Protein AF-0000000078950937 (afdb_homodimer)

Sequence (370 aa):
MAFEKIKKRASHLGATILCGLFFMTQGIAAHATLSMGFHAPPFEASGMMMGLPFHFSLDQALKNTPVILYFSAAGSDLGCREDSQILVKSAPKLRTQGAFLIAFSLSDQSPAVLKNCRVPLPIAIADRSVAKLYAINYPLSPAQNTTYVIAPDRRILLTYVSPDPASHMTKAMEAIQNWQKSNRRMAFEKIKKRASHLGATILCGLFFMTQGIAAHATLSMGFHAPPFEASGMMMGLPFHFSLDQALKNTPVILYFSAAGSDLGCREDSQILVKSAPKLRTQGAFLIAFSLSDQSPAVLKNCRVPLPIAIADRSVAKLYAINYPLSPAQNTTYVIAPDRRILLTYVSPDPASHMTKAMEAIQNWQKSNRR

InterPro domains:
  IPR036249 Thioredoxin-like superfamily [SSF52833] (36-181)

Radius of gyration: 36.85 Å; Cα contacts (8 Å, |Δi|>4): 689; chains: 2; bounding box: 69×200×79 Å

Organism: Zymomonas mobilis subsp. mobilis (strain ATCC 31821 / ZM4 / CP4) (NCBI:txid264203)

Foldseek 3Di:
DDPPPPDPPPPPPPPPPPPPPPPPPPPPPPPDDDDPPDDDDWDKDWDDDPRHIDIDTPVLVPDQAKEKEKEALCALCQLVDPLNVLVLVLQVVSVVLRHHYAYEHEDPDDPVSNVVRPGPHHYYYDYPVNCVVVVHDVNHDLQFTWMWIAGSVRDTQDIDGGNHSNVNSVVNVVSSVVVCVVVVD/DPDDDDPPPPPPPPPPPPPPPPPPPPPPPPPDDDDPPDDDDWDKDWDDDPRHIDIDTPVLVPDQAKEKEKEALCALCQLVDPLNVLVLVLQVVSVVLRHHYAYEHEDPDDPVSNVVRPGPHHYYYDYPVNCVVVVHDVNHDLQFTWMWIAGSVRDTQDIDGGNHSNVNSVVNVVSSVVVCVVVVD

pLDDT: mean 80.94, std 19.96, range [26.77, 98.25]

Nearest PDB structures (foldseek):
  5zte-assembly2_F  TM=5.364E-01  e=4.180E-04  Arabidopsis thaliana
  2nvl-assembly1_B  TM=5.674E-01  e=4.180E-04  Aeropyrum pernix K1
  2e2m-assembly1_F  TM=5.182E-01  e=2.407E-04  Aeropyrum pernix K1
  3uma-assembly3_C  TM=4.414E-01  e=2.060E-03  Sinorhizobium meliloti
  1nm3-assembly1_B  TM=4.730E-01  e=3.365E-03  Haemophilus influenzae

Solvent-accessible surface area (backbone atoms only — not comparable to full-atom values): 20696 Å² total; per-residue (Å²): 142,86,81,79,75,78,81,80,76,76,78,77,77,76,79,77,76,78,76,75,80,76,76,75,77,74,70,74,75,63,78,57,58,65,56,64,69,40,67,59,77,83,55,74,37,43,22,22,40,54,46,37,81,48,80,48,42,53,65,66,56,19,43,52,22,29,35,35,41,37,42,37,46,60,32,64,44,54,53,67,41,75,69,33,48,59,53,46,64,42,39,63,58,38,42,75,70,46,29,44,64,37,38,26,21,57,38,88,63,64,43,70,62,34,38,81,34,63,31,92,44,49,37,27,39,32,33,69,70,53,27,56,75,55,43,40,63,83,81,50,48,58,66,58,19,34,36,40,32,28,37,48,86,28,31,22,70,38,64,47,70,41,62,48,67,67,58,52,55,52,51,48,53,50,47,51,52,52,51,49,61,64,64,75,104,136,87,79,86,75,86,75,80,74,78,77,79,78,75,79,76,74,76,77,75,76,76,76,76,75,74,71,74,76,64,78,56,57,65,57,62,70,39,68,58,78,83,55,73,38,43,20,23,39,54,47,37,79,48,80,47,42,53,64,66,57,19,43,52,22,30,36,34,43,37,41,36,47,60,32,65,44,51,54,66,40,75,71,32,49,59,53,47,64,43,38,62,57,39,43,74,71,47,28,46,65,37,39,28,23,57,37,86,63,65,43,70,61,35,40,80,33,64,31,91,44,48,38,28,37,31,34,70,69,53,28,56,75,54,41,39,66,82,81,50,49,58,65,57,18,35,35,39,32,29,39,48,86,28,30,21,70,38,62,47,72,42,63,48,68,68,57,52,54,52,52,49,52,50,46,52,52,53,50,48,61,65,64,76,103

Secondary structure (DSSP, 8-state):
--------------------------------PPPTTSBPPP-EEEEEETTEEEEEEHHHHH----EEEEEES-GGGTTTSHHHHHHHHHHHHHHHTT-EEEEEEE-SS-GGGGTT---SS-EEEE-HHHHHHTT--SSPPGGG-EEEEE-TTSBEEEEEE-S-HHHHHHHHHHHHHHHHHHH--/--------------------------------PPPTTSBPPP-EEEEEETTEEEEEEHHHHHS---EEEEEETTGGGTTTSHHHHHHHHHHHHHHHTT-EEEEEEE-SS-GGGGTT---SS-EEEE-HHHHHHTT--SSPPGGG-EEEEE-TTSBEEEEEE-S-HHHHHHHHHHHHHHHHHHH--

Structure (mmCIF, N/CA/C/O backbone):
data_AF-0000000078950937-model_v1
#
loop_
_entity.id
_entity.type
_entity.pdbx_description
1 polymer 'Antioxidant, AhpC/TSA family protein'
#
loop_
_atom_site.group_PDB
_atom_site.id
_atom_site.type_symbol
_atom_site.label_atom_id
_atom_site.label_alt_id
_atom_site.label_comp_id
_atom_site.label_asym_id
_atom_site.label_entity_id
_atom_site.label_seq_id
_atom_site.pdbx_PDB_ins_code
_atom_site.Cartn_x
_atom_site.Cartn_y
_atom_site.Cartn_z
_atom_site.occupancy
_atom_site.B_iso_or_equiv
_atom_site.auth_seq_id
_atom_site.auth_comp_id
_atom_site.auth_asym_id
_atom_site.auth_atom_id
_atom_site.pdbx_PDB_model_num
ATOM 1 N N . MET A 1 1 ? -29.844 -110.875 -21.75 1 32.03 1 MET A N 1
ATOM 2 C CA . MET A 1 1 ? -28.859 -110.062 -21.078 1 32.03 1 MET A CA 1
ATOM 3 C C . MET A 1 1 ? -28.703 -108.75 -21.781 1 32.03 1 MET A C 1
ATOM 5 O O . MET A 1 1 ? -28.281 -108.688 -22.938 1 32.03 1 MET A O 1
ATOM 9 N N . ALA A 1 2 ? -29.656 -107.625 -21.438 1 34.97 2 ALA A N 1
ATOM 10 C CA . ALA A 1 2 ? -30.219 -106.375 -21.859 1 34.97 2 ALA A CA 1
ATOM 11 C C . ALA A 1 2 ? -29.172 -105.25 -21.844 1 34.97 2 ALA A C 1
ATOM 13 O O . ALA A 1 2 ? -28.422 -105.125 -20.875 1 34.97 2 ALA A O 1
ATOM 14 N N . PHE A 1 3 ? -28.734 -104.75 -23.047 1 34.69 3 PHE A N 1
ATOM 15 C CA . PHE A 1 3 ? -27.859 -103.812 -23.719 1 34.69 3 PHE A CA 1
ATOM 16 C C . PHE A 1 3 ? -28.219 -102.375 -23.328 1 34.69 3 PHE A C 1
ATOM 18 O O . PHE A 1 3 ? -28.906 -101.688 -24.078 1 34.69 3 PHE A O 1
ATOM 25 N N . GLU A 1 4 ? -28.562 -102.188 -21.969 1 32.75 4 GLU A N 1
ATOM 26 C CA . GLU A 1 4 ? -29.062 -100.812 -21.703 1 32.75 4 GLU A CA 1
ATOM 27 C C . GLU A 1 4 ? -27.984 -99.812 -21.984 1 32.75 4 GLU A C 1
ATOM 29 O O . GLU A 1 4 ? -26.875 -99.875 -21.469 1 32.75 4 GLU A O 1
ATOM 34 N N . LYS A 1 5 ? -28.062 -99 -23.094 1 32.56 5 LYS A N 1
ATOM 35 C CA . LYS A 1 5 ? -27.359 -97.938 -23.812 1 32.56 5 LYS A CA 1
ATOM 36 C C . LYS A 1 5 ? -27.328 -96.688 -23.016 1 32.56 5 LYS A C 1
ATOM 38 O O . LYS A 1 5 ? -28.359 -96 -22.891 1 32.56 5 LYS A O 1
ATOM 43 N N . ILE A 1 6 ? -27.078 -96.625 -21.766 1 29.95 6 ILE A N 1
ATOM 44 C CA . ILE A 1 6 ? -27.297 -95.375 -21.094 1 29.95 6 ILE A CA 1
ATOM 45 C C . ILE A 1 6 ? -26.453 -94.25 -21.75 1 29.95 6 ILE A C 1
ATOM 47 O O . ILE A 1 6 ? -25.234 -94.438 -21.938 1 29.95 6 ILE A O 1
ATOM 51 N N . LYS A 1 7 ? -27.172 -93.25 -22.484 1 36.06 7 LYS A N 1
ATOM 52 C CA . LYS A 1 7 ? -26.828 -92.062 -23.188 1 36.06 7 LYS A CA 1
ATOM 53 C C . LYS A 1 7 ? -26.047 -91.125 -22.281 1 36.06 7 LYS A C 1
ATOM 55 O O . LYS A 1 7 ? -26.5 -90.75 -21.188 1 36.06 7 LYS A O 1
ATOM 60 N N . LYS A 1 8 ? -24.672 -91 -22.344 1 31.05 8 LYS A N 1
ATOM 61 C CA . LYS A 1 8 ? -23.656 -90.125 -21.781 1 31.05 8 LYS A CA 1
ATOM 62 C C . LYS A 1 8 ? -23.969 -88.688 -22.031 1 31.05 8 LYS A C 1
ATOM 64 O O . LYS A 1 8 ? -23.906 -88.25 -23.172 1 31.05 8 LYS A O 1
ATOM 69 N N . ARG A 1 9 ? -25.094 -88.125 -21.422 1 37.03 9 ARG A N 1
ATOM 70 C CA . ARG A 1 9 ? -25.328 -86.688 -21.672 1 37.03 9 ARG A CA 1
ATOM 71 C C . ARG A 1 9 ? -24.141 -85.875 -21.234 1 37.03 9 ARG A C 1
ATOM 73 O O . ARG A 1 9 ? -23.656 -86.062 -20.109 1 37.03 9 ARG A O 1
ATOM 80 N N . ALA A 1 10 ? -23.266 -85.438 -22.156 1 33.84 10 ALA A N 1
ATOM 81 C CA . ALA A 1 10 ? -22.141 -84.5 -22.094 1 33.84 10 ALA A CA 1
ATOM 82 C C . ALA A 1 10 ? -22.578 -83.125 -21.578 1 33.84 10 ALA A C 1
ATOM 84 O O . ALA A 1 10 ? -23.5 -82.562 -22.141 1 33.84 10 ALA A O 1
ATOM 85 N N . SER A 1 11 ? -22.781 -82.938 -20.219 1 37 11 SER A N 1
ATOM 86 C CA . SER A 1 11 ? -23.031 -81.625 -19.609 1 37 11 SER A CA 1
ATOM 87 C C . SER A 1 11 ? -21.984 -80.625 -20.047 1 37 11 SER A C 1
ATOM 89 O O . SER A 1 11 ? -20.781 -80.875 -19.906 1 37 11 SER A O 1
ATOM 91 N N . HIS A 1 12 ? -22.188 -79.938 -21.25 1 39.19 12 HIS A N 1
ATOM 92 C CA . HIS A 1 12 ? -21.375 -78.812 -21.672 1 39.19 12 HIS A CA 1
ATOM 93 C C . HIS A 1 12 ? -21.391 -77.75 -20.609 1 39.19 12 HIS A C 1
ATOM 95 O O . HIS A 1 12 ? -22.453 -77.25 -20.219 1 39.19 12 HIS A O 1
ATOM 101 N N . LEU A 1 13 ? -20.578 -77.812 -19.5 1 40.38 13 LEU A N 1
ATOM 102 C CA . LEU A 1 13 ? -20.297 -76.75 -18.562 1 40.38 13 LEU A CA 1
ATOM 103 C C . LEU A 1 13 ? -19.859 -75.5 -19.281 1 40.38 13 LEU A C 1
ATOM 105 O O . LEU A 1 13 ? -18.828 -75.5 -19.984 1 40.38 13 LEU A O 1
ATOM 109 N N . GLY A 1 14 ? -20.797 -74.625 -19.812 1 37.44 14 GLY A N 1
ATOM 110 C CA . GLY A 1 14 ? -20.5 -73.312 -20.359 1 37.44 14 GLY A CA 1
ATOM 111 C C . GLY A 1 14 ? -19.734 -72.438 -19.391 1 37.44 14 GLY A C 1
ATOM 112 O O . GLY A 1 14 ? -20.141 -72.312 -18.234 1 37.44 14 GLY A O 1
ATOM 113 N N . ALA A 1 15 ? -18.375 -72.375 -19.453 1 44.41 15 ALA A N 1
ATOM 114 C CA . ALA A 1 15 ? -17.484 -71.5 -18.766 1 44.41 15 ALA A CA 1
ATOM 115 C C . ALA A 1 15 ? -17.922 -70 -18.984 1 44.41 15 ALA A C 1
ATOM 117 O O . ALA A 1 15 ? -17.969 -69.562 -20.125 1 44.41 15 ALA A O 1
ATOM 118 N N . THR A 1 16 ? -18.984 -69.5 -18.234 1 46.5 16 THR A N 1
ATOM 119 C CA . THR A 1 16 ? -19.266 -68.125 -18.25 1 46.5 16 THR A CA 1
ATOM 120 C C . THR A 1 16 ? -18 -67.312 -17.938 1 46.5 16 THR A C 1
ATOM 122 O O . THR A 1 16 ? -17.391 -67.438 -16.891 1 46.5 16 THR A O 1
ATOM 125 N N . ILE A 1 17 ? -17.234 -66.938 -19 1 46.38 17 ILE A N 1
ATOM 126 C CA . ILE A 1 17 ? -16.156 -66 -18.906 1 46.38 17 ILE A CA 1
ATOM 127 C C . ILE A 1 17 ? -16.656 -64.688 -18.297 1 46.38 17 ILE A C 1
ATOM 129 O O . ILE A 1 17 ? -17.547 -64 -18.859 1 46.38 17 ILE A O 1
ATOM 133 N N . LEU A 1 18 ? -16.719 -64.562 -16.938 1 44.84 18 LEU A N 1
ATOM 134 C CA . LEU A 1 18 ? -16.922 -63.312 -16.266 1 44.84 18 LEU A CA 1
ATOM 135 C C . LEU A 1 18 ? -15.93 -62.25 -16.766 1 44.84 18 LEU A C 1
ATOM 137 O O . LEU A 1 18 ? -14.727 -62.406 -16.547 1 44.84 18 LEU A O 1
ATOM 141 N N . CYS A 1 19 ? -16.172 -61.625 -17.969 1 46.69 19 CYS A N 1
ATOM 142 C CA . CYS A 1 19 ? -15.43 -60.438 -18.375 1 46.69 19 CYS A CA 1
ATOM 143 C C . CYS A 1 19 ? -15.445 -59.375 -17.281 1 46.69 19 CYS A C 1
ATOM 145 O O . CYS A 1 19 ? -16.484 -58.812 -16.969 1 46.69 19 CYS A O 1
ATOM 147 N N . GLY A 1 20 ? -14.656 -59.5 -16.219 1 42.22 20 GLY A N 1
ATOM 148 C CA . GLY A 1 20 ? -14.453 -58.438 -15.266 1 42.22 20 GLY A CA 1
ATOM 149 C C . GLY A 1 20 ? -14.148 -57.094 -15.922 1 42.22 20 GLY A C 1
ATOM 150 O O . GLY A 1 20 ? -13.117 -56.938 -16.594 1 42.22 20 GLY A O 1
ATOM 151 N N . LEU A 1 21 ? -15.164 -56.312 -16.375 1 47.97 21 LEU A N 1
ATOM 152 C CA . LEU A 1 21 ? -14.984 -54.906 -16.766 1 47.97 21 LEU A CA 1
ATOM 153 C C . LEU A 1 21 ? -14.234 -54.156 -15.672 1 47.97 21 LEU A C 1
ATOM 155 O O . LEU A 1 21 ? -14.781 -53.906 -14.594 1 47.97 21 LEU A O 1
ATOM 159 N N . PHE A 1 22 ? -12.891 -54.281 -15.656 1 47.66 22 PHE A N 1
ATOM 160 C CA . PHE A 1 22 ? -12.086 -53.344 -14.891 1 47.66 22 PHE A CA 1
ATOM 161 C C . PHE A 1 22 ? -12.359 -51.906 -15.32 1 47.66 22 PHE A C 1
ATOM 163 O O . PHE A 1 22 ? -11.953 -51.5 -16.406 1 47.66 22 PHE A O 1
ATOM 170 N N . PHE A 1 23 ? -13.469 -51.281 -14.812 1 49.5 23 PHE A N 1
ATOM 171 C CA . PHE A 1 23 ? -13.625 -49.812 -14.891 1 49.5 23 PHE A CA 1
ATOM 172 C C . PHE A 1 23 ? -12.406 -49.125 -14.305 1 49.5 23 PHE A C 1
ATOM 174 O O . PHE A 1 23 ? -12.219 -49.094 -13.086 1 49.5 23 PHE A O 1
ATOM 181 N N . MET A 1 24 ? -11.32 -49 -15.023 1 45.59 24 MET A N 1
ATOM 182 C CA . MET A 1 24 ? -10.266 -48.094 -14.641 1 45.59 24 MET A CA 1
ATOM 183 C C . MET A 1 24 ? -10.812 -46.656 -14.477 1 45.59 24 MET A C 1
ATOM 185 O O . MET A 1 24 ? -11.195 -46.031 -15.461 1 45.59 24 MET A O 1
ATOM 189 N N . THR A 1 25 ? -11.359 -46.281 -13.312 1 48.53 25 THR A N 1
ATOM 190 C CA . THR A 1 25 ? -11.562 -44.875 -12.984 1 48.53 25 THR A CA 1
ATOM 191 C C . THR A 1 25 ? -10.258 -44.094 -13.102 1 48.53 25 THR A C 1
ATOM 193 O O . THR A 1 25 ? -9.297 -44.344 -12.383 1 48.53 25 THR A O 1
ATOM 196 N N . GLN A 1 26 ? -9.852 -43.656 -14.234 1 45.91 26 GLN A N 1
ATOM 197 C CA . GLN A 1 26 ? -8.844 -42.594 -14.273 1 45.91 26 GLN A CA 1
ATOM 198 C C . GLN A 1 26 ? -9.266 -41.406 -13.43 1 45.91 26 GLN A C 1
ATOM 200 O O . GLN A 1 26 ? -10.234 -40.719 -13.758 1 45.91 26 GLN A O 1
ATOM 205 N N . GLY A 1 27 ? -9.055 -41.375 -12.18 1 40.06 27 GLY A N 1
ATOM 206 C CA . GLY A 1 27 ? -9.195 -40.125 -11.445 1 40.06 27 GLY A CA 1
ATOM 207 C C . GLY A 1 27 ? -8.414 -39 -12.07 1 40.06 27 GLY A C 1
ATOM 208 O O . GLY A 1 27 ? -7.191 -39.094 -12.227 1 40.06 27 GLY A O 1
ATOM 209 N N . ILE A 1 28 ? -8.875 -38.281 -12.977 1 41.69 28 ILE A N 1
ATOM 210 C CA . ILE A 1 28 ? -8.258 -37 -13.281 1 41.69 28 ILE A CA 1
ATOM 211 C C . ILE A 1 28 ? -7.789 -36.312 -12 1 41.69 28 ILE A C 1
ATOM 213 O O . ILE A 1 28 ? -8.594 -36.031 -11.109 1 41.69 28 ILE A O 1
ATOM 217 N N . ALA A 1 29 ? -6.648 -36.562 -11.477 1 42.75 29 ALA A N 1
ATOM 218 C CA . ALA A 1 29 ? -6.07 -35.719 -10.445 1 42.75 29 ALA A CA 1
ATOM 219 C C . ALA A 1 29 ? -6.344 -34.25 -10.734 1 42.75 29 ALA A C 1
ATOM 221 O O . ALA A 1 29 ? -5.77 -33.688 -11.664 1 42.75 29 ALA A O 1
ATOM 222 N N . ALA A 1 30 ? -7.469 -33.812 -10.672 1 46.19 30 ALA A N 1
ATOM 223 C CA . ALA A 1 30 ? -7.777 -32.375 -10.766 1 46.19 30 ALA A CA 1
ATOM 224 C C . ALA A 1 30 ? -6.754 -31.547 -10 1 46.19 30 ALA A C 1
ATOM 226 O O . ALA A 1 30 ? -6.43 -31.844 -8.852 1 46.19 30 ALA A O 1
ATOM 227 N N . HIS A 1 31 ? -5.734 -31.172 -10.672 1 55.41 31 HIS A N 1
ATOM 228 C CA . HIS A 1 31 ? -4.793 -30.234 -10.055 1 55.41 31 HIS A CA 1
ATOM 229 C C . HIS A 1 31 ? -5.5 -29.297 -9.094 1 55.41 31 HIS A C 1
ATOM 231 O O . HIS A 1 31 ? -6.414 -28.562 -9.492 1 55.41 31 HIS A O 1
ATOM 237 N N . ALA A 1 32 ? -5.539 -29.781 -7.828 1 67.19 32 ALA A N 1
ATOM 238 C CA . ALA A 1 32 ? -6.305 -29.078 -6.793 1 67.19 32 ALA A CA 1
ATOM 239 C C . ALA A 1 32 ? -5.82 -27.641 -6.629 1 67.19 32 ALA A C 1
ATOM 241 O O . ALA A 1 32 ? -4.664 -27.406 -6.266 1 67.19 32 ALA A O 1
ATOM 242 N N . THR A 1 33 ? -6.219 -26.703 -7.473 1 82.94 33 THR A N 1
ATOM 243 C CA . THR A 1 33 ? -6.012 -25.281 -7.219 1 82.94 33 THR A CA 1
ATOM 244 C C . THR A 1 33 ? -6.988 -24.766 -6.164 1 82.94 33 THR A C 1
ATOM 246 O O . THR A 1 33 ? -7.953 -25.453 -5.824 1 82.94 33 THR A O 1
ATOM 249 N N . LEU A 1 34 ? -6.527 -23.703 -5.41 1 89.69 34 LEU A N 1
ATOM 250 C CA . LEU A 1 34 ? -7.477 -23.078 -4.496 1 89.69 34 LEU A CA 1
ATOM 251 C C . LEU A 1 34 ? -8.695 -22.562 -5.246 1 89.69 34 LEU A C 1
ATOM 253 O O . LEU A 1 34 ? -8.562 -22.016 -6.352 1 89.69 34 LEU A O 1
ATOM 257 N N . SER A 1 35 ? -9.852 -22.781 -4.699 1 88.94 35 SER A N 1
ATOM 258 C CA . SER A 1 35 ? -11.102 -22.438 -5.375 1 88.94 35 SER A CA 1
ATOM 259 C C . SER A 1 35 ? -11.422 -20.953 -5.23 1 88.94 35 SER A C 1
ATOM 261 O O . SER A 1 35 ? -11.211 -20.375 -4.164 1 88.94 35 SER A O 1
ATOM 263 N N . MET A 1 36 ? -11.922 -20.406 -6.316 1 89.69 36 MET A N 1
ATOM 264 C CA . MET A 1 36 ? -12.414 -19.031 -6.258 1 89.69 36 MET A CA 1
ATOM 265 C C . MET A 1 36 ? -13.469 -18.875 -5.16 1 89.69 36 MET A C 1
ATOM 267 O O . MET A 1 36 ? -14.289 -19.781 -4.953 1 89.69 36 MET A O 1
ATOM 271 N N . GLY A 1 37 ? -13.469 -17.797 -4.5 1 87.19 37 GLY A N 1
ATOM 272 C CA . GLY A 1 37 ? -14.453 -17.516 -3.465 1 87.19 37 GLY A CA 1
ATOM 273 C C . GLY A 1 37 ? -13.969 -17.875 -2.072 1 87.19 37 GLY A C 1
ATOM 274 O O . GLY A 1 37 ? -14.453 -17.312 -1.081 1 87.19 37 GLY A O 1
ATOM 275 N N . PHE A 1 38 ? -12.977 -18.828 -1.949 1 86.94 38 PHE A N 1
ATOM 276 C CA . PHE A 1 38 ? -12.422 -19.219 -0.659 1 86.94 38 PHE A CA 1
ATOM 277 C C . PHE A 1 38 ? -11.367 -18.219 -0.2 1 86.94 38 PHE A C 1
ATOM 279 O O . PHE A 1 38 ? -10.805 -17.484 -1.014 1 86.94 38 PHE A O 1
ATOM 286 N N . HIS A 1 39 ? -11.164 -18.203 1.162 1 90.88 39 HIS A N 1
ATOM 287 C CA . HIS A 1 39 ? -10.141 -17.312 1.708 1 90.88 39 HIS A CA 1
ATOM 288 C C . HIS A 1 39 ? -8.742 -17.891 1.503 1 90.88 39 HIS A C 1
ATOM 290 O O . HIS A 1 39 ? -8.492 -19.062 1.812 1 90.88 39 HIS A O 1
ATOM 296 N N . ALA A 1 40 ? -7.914 -17.078 0.937 1 93.06 40 ALA A N 1
ATOM 297 C CA . ALA A 1 40 ? -6.516 -17.484 0.775 1 93.06 40 ALA A CA 1
ATOM 298 C C . ALA A 1 40 ? -5.832 -17.641 2.129 1 93.06 40 ALA A C 1
ATOM 300 O O . ALA A 1 40 ? -5.969 -16.781 3.006 1 93.06 40 ALA A O 1
ATOM 301 N N . PRO A 1 41 ? -5.066 -18.641 2.322 1 91.56 41 PRO A N 1
ATOM 302 C CA . PRO A 1 41 ? -4.344 -18.812 3.584 1 91.56 41 PRO A CA 1
ATOM 303 C C . PRO A 1 41 ? -3.238 -17.781 3.771 1 91.56 41 PRO A C 1
ATOM 305 O O . PRO A 1 41 ? -2.59 -17.375 2.801 1 91.56 41 PRO A O 1
ATOM 308 N N . PRO A 1 42 ? -3.057 -17.406 5.055 1 89.25 42 PRO A N 1
ATOM 309 C CA . PRO A 1 42 ? -1.931 -16.5 5.312 1 89.25 42 PRO A CA 1
ATOM 310 C C . PRO A 1 42 ? -0.576 -17.188 5.133 1 89.25 42 PRO A C 1
ATOM 312 O O . PRO A 1 42 ? -0.451 -18.391 5.363 1 89.25 42 PRO A O 1
ATOM 315 N N . PHE A 1 43 ? 0.476 -16.422 4.637 1 91.12 43 PHE A N 1
ATOM 316 C CA . PHE A 1 43 ? 1.854 -16.906 4.578 1 91.12 43 PHE A CA 1
ATOM 317 C C . PHE A 1 43 ? 2.828 -15.734 4.512 1 91.12 43 PHE A C 1
ATOM 319 O O . PHE A 1 43 ? 2.418 -14.586 4.312 1 91.12 43 PHE A O 1
ATOM 326 N N . GLU A 1 44 ? 4.086 -16.078 4.797 1 90.06 44 GLU A N 1
ATOM 327 C CA . GLU A 1 44 ? 5.203 -15.141 4.652 1 90.06 44 GLU A CA 1
ATOM 328 C C . GLU A 1 44 ? 6.293 -15.719 3.76 1 90.06 44 GLU A C 1
ATOM 330 O O . GLU A 1 44 ? 6.379 -16.938 3.586 1 90.06 44 GLU A O 1
ATOM 335 N N . ALA A 1 45 ? 7.078 -14.773 3.18 1 92.94 45 ALA A N 1
ATOM 336 C CA . ALA A 1 45 ? 8.18 -15.172 2.309 1 92.94 45 ALA A CA 1
ATOM 337 C C . ALA A 1 45 ? 9.266 -14.109 2.273 1 92.94 45 ALA A C 1
ATOM 339 O O . ALA A 1 45 ? 9.047 -12.969 2.703 1 92.94 45 ALA A O 1
ATOM 340 N N . SER A 1 46 ? 10.477 -14.562 1.915 1 91.56 46 SER A N 1
ATOM 341 C CA . SER A 1 46 ? 11.594 -13.648 1.667 1 91.56 46 SER A CA 1
ATOM 342 C C . SER A 1 46 ? 11.906 -13.562 0.178 1 91.56 46 SER A C 1
ATOM 344 O O . SER A 1 46 ? 11.758 -14.539 -0.556 1 91.56 46 SER A O 1
ATOM 346 N N . GLY A 1 47 ? 12.32 -12.297 -0.228 1 90.56 47 GLY A N 1
ATOM 347 C CA . GLY A 1 47 ? 12.594 -12.094 -1.642 1 90.56 47 GLY A CA 1
ATOM 348 C C . GLY A 1 47 ? 13.539 -10.945 -1.909 1 90.56 47 GLY A C 1
ATOM 349 O O . GLY A 1 47 ? 14.242 -10.484 -1.004 1 90.56 47 GLY A O 1
ATOM 350 N N . MET A 1 48 ? 13.688 -10.672 -3.268 1 83.12 48 MET A N 1
ATOM 351 C CA . MET A 1 48 ? 14.523 -9.578 -3.744 1 83.12 48 MET A CA 1
ATOM 352 C C . MET A 1 48 ? 13.734 -8.656 -4.676 1 83.12 48 MET A C 1
ATOM 354 O O . MET A 1 48 ? 12.875 -9.117 -5.422 1 83.12 48 MET A O 1
ATOM 358 N N . MET A 1 49 ? 14.039 -7.344 -4.602 1 77.75 49 MET A N 1
ATOM 359 C CA . MET A 1 49 ? 13.594 -6.324 -5.551 1 77.75 49 MET A CA 1
ATOM 360 C C . MET A 1 49 ? 14.734 -5.363 -5.883 1 77.75 49 MET A C 1
ATOM 362 O O . MET A 1 49 ? 15.352 -4.793 -4.98 1 77.75 49 MET A O 1
ATOM 366 N N . MET A 1 50 ? 15 -5.285 -7.195 1 74.44 50 MET A N 1
ATOM 367 C CA . MET A 1 50 ? 16.109 -4.438 -7.645 1 74.44 50 MET A CA 1
ATOM 368 C C . MET A 1 50 ? 17.406 -4.812 -6.934 1 74.44 50 MET A C 1
ATOM 370 O O . MET A 1 50 ? 18.156 -3.936 -6.516 1 74.44 50 MET A O 1
ATOM 374 N N . GLY A 1 51 ? 17.531 -6.145 -6.656 1 77 51 GLY A N 1
ATOM 375 C CA . GLY A 1 51 ? 18.75 -6.66 -6.039 1 77 51 GLY A CA 1
ATOM 376 C C . GLY A 1 51 ? 18.797 -6.445 -4.539 1 77 51 GLY A C 1
ATOM 377 O O . GLY A 1 51 ? 19.781 -6.781 -3.887 1 77 51 GLY A O 1
ATOM 378 N N . LEU A 1 52 ? 17.812 -5.879 -3.904 1 75 52 LEU A N 1
ATOM 379 C CA . LEU A 1 52 ? 17.75 -5.625 -2.469 1 75 52 LEU A CA 1
ATOM 380 C C . LEU A 1 52 ? 16.781 -6.594 -1.788 1 75 52 LEU A C 1
ATOM 382 O O . LEU A 1 52 ? 15.719 -6.902 -2.332 1 75 52 LEU A O 1
ATOM 386 N N . PRO A 1 53 ? 17.156 -7.047 -0.579 1 82 53 PRO A N 1
ATOM 387 C CA . PRO A 1 53 ? 16.281 -7.98 0.135 1 82 53 PRO A CA 1
ATOM 388 C C . PRO A 1 53 ? 15 -7.32 0.648 1 82 53 PRO A C 1
ATOM 390 O O . PRO A 1 53 ? 15 -6.129 0.969 1 82 53 PRO A O 1
ATOM 393 N N . PHE A 1 54 ? 13.867 -8.125 0.635 1 73.5 54 PHE A N 1
ATOM 394 C CA . PHE A 1 54 ? 12.633 -7.68 1.276 1 73.5 54 PHE A CA 1
ATOM 395 C C . PHE A 1 54 ? 11.898 -8.859 1.901 1 73.5 54 PHE A C 1
ATOM 397 O O . PHE A 1 54 ? 12.219 -10.016 1.625 1 73.5 54 PHE A O 1
ATOM 404 N N . HIS A 1 55 ? 10.961 -8.523 2.893 1 82.12 55 HIS A N 1
ATOM 405 C CA . HIS A 1 55 ? 10.062 -9.484 3.518 1 82.12 55 HIS A CA 1
ATOM 406 C C . HIS A 1 55 ? 8.625 -9.281 3.057 1 82.12 55 HIS A C 1
ATOM 408 O O . HIS A 1 55 ? 8.141 -8.148 2.99 1 82.12 55 HIS A O 1
ATOM 414 N N . PHE A 1 56 ? 7.949 -10.367 2.609 1 86.75 56 PHE A N 1
ATOM 415 C CA . PHE A 1 56 ? 6.559 -10.336 2.17 1 86.75 56 PHE A CA 1
ATOM 416 C C . PHE A 1 56 ? 5.652 -11.016 3.191 1 86.75 56 PHE A C 1
ATOM 418 O O . PHE A 1 56 ? 5.988 -12.078 3.721 1 86.75 56 PHE A O 1
ATOM 425 N N . SER A 1 57 ? 4.535 -10.414 3.492 1 84.44 57 SER A N 1
ATOM 426 C CA . SER A 1 57 ? 3.395 -10.969 4.223 1 84.44 57 SER A CA 1
ATOM 427 C C . SER A 1 57 ? 2.088 -10.703 3.482 1 84.44 57 SER A C 1
ATOM 429 O O . SER A 1 57 ? 1.769 -9.562 3.158 1 84.44 57 SER A O 1
ATOM 431 N N . LEU A 1 58 ? 1.307 -11.852 3.188 1 89.5 58 LEU A N 1
ATOM 432 C CA . LEU A 1 58 ? 0.036 -11.656 2.498 1 89.5 58 LEU A CA 1
ATOM 433 C C . LEU A 1 58 ? -0.878 -10.734 3.291 1 89.5 58 LEU A C 1
ATOM 435 O O . LEU A 1 58 ? -1.507 -9.836 2.721 1 89.5 58 LEU A O 1
ATOM 439 N N . ASP A 1 59 ? -0.979 -10.922 4.625 1 78.31 59 ASP A N 1
ATOM 440 C CA . ASP A 1 59 ? -1.823 -10.094 5.48 1 78.31 59 ASP A CA 1
ATOM 441 C C . ASP A 1 59 ? -1.466 -8.609 5.336 1 78.31 59 ASP A C 1
ATOM 443 O O . ASP A 1 59 ? -2.35 -7.766 5.188 1 78.31 59 ASP A O 1
ATOM 447 N N . GLN A 1 60 ? -0.217 -8.367 5.363 1 72.81 60 GLN A N 1
ATOM 448 C CA . GLN A 1 60 ? 0.232 -6.984 5.254 1 72.81 60 GLN A CA 1
ATOM 449 C C . GLN A 1 60 ? -0.067 -6.418 3.869 1 72.81 60 GLN A C 1
ATOM 451 O O . GLN A 1 60 ? -0.471 -5.258 3.742 1 72.81 60 GLN A O 1
ATOM 456 N N . ALA A 1 61 ? 0.128 -7.27 2.832 1 79.12 61 ALA A N 1
ATOM 457 C CA . ALA A 1 61 ? -0.077 -6.828 1.455 1 79.12 61 ALA A CA 1
ATOM 458 C C . ALA A 1 61 ? -1.543 -6.488 1.199 1 79.12 61 ALA A C 1
ATOM 460 O O . ALA A 1 61 ? -1.856 -5.688 0.318 1 79.12 61 ALA A O 1
ATOM 461 N N . LEU A 1 62 ? -2.473 -7.102 1.996 1 78.75 62 LEU A N 1
ATOM 462 C CA . LEU A 1 62 ? -3.906 -6.93 1.78 1 78.75 62 LEU A CA 1
ATOM 463 C C . LEU A 1 62 ? -4.453 -5.801 2.646 1 78.75 62 LEU A C 1
ATOM 465 O O . LEU A 1 62 ? -5.605 -5.395 2.486 1 78.75 62 LEU A O 1
ATOM 469 N N . LYS A 1 63 ? -3.779 -5.406 3.652 1 68.62 63 LYS A N 1
ATOM 470 C CA . LYS A 1 63 ? -4.27 -4.438 4.625 1 68.62 63 LYS A CA 1
ATOM 471 C C . LYS A 1 63 ? -4.426 -3.055 3.994 1 68.62 63 LYS A C 1
ATOM 473 O O . LYS A 1 63 ? -3.658 -2.682 3.107 1 68.62 63 LYS A O 1
ATOM 478 N N . ASN A 1 64 ? -5.625 -2.506 4.488 1 67.88 64 ASN A N 1
ATOM 479 C CA . ASN A 1 64 ? -5.859 -1.08 4.285 1 67.88 64 ASN A CA 1
ATOM 480 C C . ASN A 1 64 ? -4.984 -0.232 5.203 1 67.88 64 ASN A C 1
ATOM 482 O O . ASN A 1 64 ? -4.746 -0.601 6.355 1 67.88 64 ASN A O 1
ATOM 486 N N . THR A 1 65 ? -4.309 0.591 4.688 1 76.12 65 THR A N 1
ATOM 487 C CA . THR A 1 65 ? -3.232 1.296 5.379 1 76.12 65 THR A CA 1
ATOM 488 C C . THR A 1 65 ? -3.688 2.688 5.809 1 76.12 65 THR A C 1
ATOM 490 O O . THR A 1 65 ? -4.168 3.471 4.988 1 76.12 65 THR A O 1
ATOM 493 N N . PRO A 1 66 ? -3.809 2.881 7.191 1 89.62 66 PRO A N 1
ATOM 494 C CA . PRO A 1 66 ? -3.951 4.293 7.555 1 89.62 66 PRO A CA 1
ATOM 495 C C . PRO A 1 66 ? -2.875 5.176 6.926 1 89.62 66 PRO A C 1
ATOM 497 O O . PRO A 1 66 ? -1.765 4.707 6.664 1 89.62 66 PRO A O 1
ATOM 500 N N . VAL A 1 67 ? -3.287 6.438 6.695 1 94.06 67 VAL A N 1
ATOM 501 C CA . VAL A 1 67 ? -2.357 7.41 6.129 1 94.06 67 VAL A CA 1
ATOM 502 C C . VAL A 1 67 ? -2.135 8.547 7.121 1 94.06 67 VAL A C 1
ATOM 504 O O . VAL A 1 67 ? -3.084 9.031 7.742 1 94.06 67 VAL A O 1
ATOM 507 N N . ILE A 1 68 ? -0.88 8.898 7.348 1 97.44 68 ILE A N 1
ATOM 508 C CA . ILE A 1 68 ? -0.477 10.031 8.18 1 97.44 68 ILE A CA 1
ATOM 509 C C . ILE A 1 68 ? -0.05 11.195 7.293 1 97.44 68 ILE A C 1
ATOM 511 O O . ILE A 1 68 ? 0.898 11.078 6.512 1 97.44 68 ILE A O 1
ATOM 515 N N . LEU A 1 69 ? -0.809 12.312 7.375 1 98.06 69 LEU A N 1
ATOM 516 C CA . LEU A 1 69 ? -0.446 13.555 6.707 1 98.06 69 LEU A CA 1
ATOM 517 C C . LEU A 1 69 ? 0.258 14.5 7.672 1 98.06 69 LEU A C 1
ATOM 519 O O . LEU A 1 69 ? -0.321 14.906 8.688 1 98.06 69 LEU A O 1
ATOM 523 N N . TYR A 1 70 ? 1.471 14.828 7.391 1 97.81 70 TYR A N 1
ATOM 524 C CA . TYR A 1 70 ? 2.219 15.82 8.156 1 97.81 70 TYR A CA 1
ATOM 525 C C . TYR A 1 70 ? 2.418 17.094 7.352 1 97.81 70 TYR A C 1
ATOM 527 O O . TYR A 1 70 ? 3.219 17.125 6.414 1 97.81 70 TYR A O 1
ATOM 535 N N . PHE A 1 71 ? 1.723 18.141 7.715 1 97.44 71 PHE A N 1
ATOM 536 C CA . PHE A 1 71 ? 1.857 19.438 7.074 1 97.44 71 PHE A CA 1
ATOM 537 C C . PHE A 1 71 ? 2.877 20.297 7.809 1 97.44 71 PHE A C 1
ATOM 539 O O . PHE A 1 71 ? 2.738 20.547 9.008 1 97.44 71 PHE A O 1
ATOM 546 N N . SER A 1 72 ? 3.801 20.797 7.055 1 96 72 SER A N 1
ATOM 547 C CA . SER A 1 72 ? 4.934 21.484 7.668 1 96 72 SER A CA 1
ATOM 548 C C . SER A 1 72 ? 5.105 22.875 7.09 1 96 72 SER A C 1
ATOM 550 O O . SER A 1 72 ? 4.906 23.094 5.895 1 96 72 SER A O 1
ATOM 552 N N . ALA A 1 73 ? 5.629 23.75 7.906 1 94.19 73 ALA A N 1
ATOM 553 C CA . ALA A 1 73 ? 5.938 25.109 7.5 1 94.19 73 ALA A CA 1
ATOM 554 C C . ALA A 1 73 ? 7.332 25.203 6.887 1 94.19 73 ALA A C 1
ATOM 556 O O . ALA A 1 73 ? 7.742 26.266 6.422 1 94.19 73 ALA A O 1
ATOM 557 N N . ALA A 1 74 ? 8.086 24.172 6.789 1 90.12 74 ALA A N 1
ATOM 558 C CA . ALA A 1 74 ? 9.5 24.188 6.441 1 90.12 74 ALA A CA 1
ATOM 559 C C . ALA A 1 74 ? 9.703 24.516 4.969 1 90.12 74 ALA A C 1
ATOM 561 O O . ALA A 1 74 ? 10.812 24.859 4.547 1 90.12 74 ALA A O 1
ATOM 562 N N . GLY A 1 75 ? 8.734 24.5 4.172 1 88.31 75 GLY A N 1
ATOM 563 C CA . GLY A 1 75 ? 8.867 24.844 2.766 1 88.31 75 GLY A CA 1
ATOM 564 C C . GLY A 1 75 ? 9.75 23.875 1.991 1 88.31 75 GLY A C 1
ATOM 565 O O . GLY A 1 75 ? 9.594 22.656 2.098 1 88.31 75 GLY A O 1
ATOM 566 N N . SER A 1 76 ? 10.641 24.469 1.163 1 87.5 76 SER A N 1
ATOM 567 C CA . SER A 1 76 ? 11.477 23.672 0.271 1 87.5 76 SER A CA 1
ATOM 568 C C . SER A 1 76 ? 12.555 22.906 1.046 1 87.5 76 SER A C 1
ATOM 570 O O . SER A 1 76 ? 13.195 22.016 0.507 1 87.5 76 SER A O 1
ATOM 572 N N . ASP A 1 77 ? 12.672 23.25 2.23 1 88.94 77 ASP A N 1
ATOM 573 C CA . ASP A 1 77 ? 13.727 22.625 3.029 1 88.94 77 ASP A CA 1
ATOM 574 C C . ASP A 1 77 ? 13.211 21.375 3.736 1 88.94 77 ASP A C 1
ATOM 576 O O . ASP A 1 77 ? 13.977 20.672 4.402 1 88.94 77 ASP A O 1
ATOM 580 N N . LEU A 1 78 ? 11.922 21.172 3.457 1 89.44 78 LEU A N 1
ATOM 581 C CA . LEU A 1 78 ? 11.383 19.969 4.066 1 89.44 78 LEU A CA 1
ATOM 582 C C . LEU A 1 78 ? 12.109 18.719 3.555 1 89.44 78 LEU A C 1
ATOM 584 O O . LEU A 1 78 ? 12.25 18.547 2.344 1 89.44 78 LEU A O 1
ATOM 588 N N . GLY A 1 79 ? 12.734 17.953 4.234 1 87.69 79 GLY A N 1
ATOM 589 C CA . GLY A 1 79 ? 13.523 16.781 3.914 1 87.69 79 GLY A CA 1
ATOM 590 C C . GLY A 1 79 ? 15.008 16.984 4.129 1 87.69 79 GLY A C 1
ATOM 591 O O . GLY A 1 79 ? 15.766 16.016 4.223 1 87.69 79 GLY A O 1
ATOM 592 N N . CYS A 1 80 ? 15.461 18.234 4.105 1 88.31 80 CYS A N 1
ATOM 593 C CA . CYS A 1 80 ? 16.875 18.547 4.215 1 88.31 80 CYS A CA 1
ATOM 594 C C . CYS A 1 80 ? 17.234 19 5.621 1 88.31 80 CYS A C 1
ATOM 596 O O . CYS A 1 80 ? 18.406 19.016 6 1 88.31 80 CYS A O 1
ATOM 598 N N . ARG A 1 81 ? 16.188 19.297 6.387 1 86.62 81 ARG A N 1
ATOM 599 C CA . ARG A 1 81 ? 16.422 19.859 7.715 1 86.62 81 ARG A CA 1
ATOM 600 C C . ARG A 1 81 ? 16.578 18.75 8.75 1 86.62 81 ARG A C 1
ATOM 602 O O . ARG A 1 81 ? 16.172 17.609 8.523 1 86.62 81 ARG A O 1
ATOM 609 N N . GLU A 1 82 ? 17.125 19.141 9.883 1 84.44 82 GLU A N 1
ATOM 610 C CA . GLU A 1 82 ? 17.328 18.203 10.984 1 84.44 82 GLU A CA 1
ATOM 611 C C . GLU A 1 82 ? 16.016 17.594 11.453 1 84.44 82 GLU A C 1
ATOM 613 O O . GLU A 1 82 ? 15.953 16.406 11.758 1 84.44 82 GLU A O 1
ATOM 618 N N . ASP A 1 8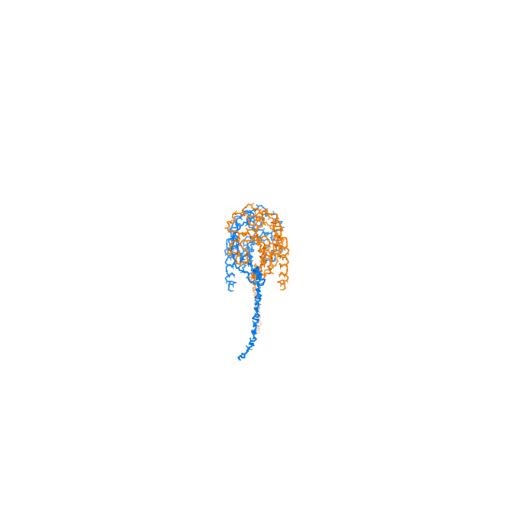3 ? 15.023 18.375 11.492 1 85.06 83 ASP A N 1
ATOM 619 C CA . ASP A 1 83 ? 13.719 17.922 11.961 1 85.06 83 ASP A CA 1
ATOM 620 C C . ASP A 1 83 ? 13.148 16.844 11.031 1 85.06 83 ASP A C 1
ATOM 622 O O . ASP A 1 83 ? 12.398 15.977 11.477 1 85.06 83 ASP A O 1
ATOM 626 N N . SER A 1 84 ? 13.617 16.891 9.797 1 88.31 84 SER A N 1
ATOM 627 C CA . SER A 1 84 ? 13.18 15.883 8.836 1 88.31 84 SER A CA 1
ATOM 628 C C . SER A 1 84 ? 13.719 14.5 9.211 1 88.31 84 SER A C 1
ATOM 630 O O . SER A 1 84 ? 13.102 13.484 8.883 1 88.31 84 SER A O 1
ATOM 632 N N . GLN A 1 85 ? 14.836 14.539 9.922 1 91.94 85 GLN A N 1
ATOM 633 C CA . GLN A 1 85 ? 15.438 13.258 10.281 1 91.94 85 GLN A CA 1
ATOM 634 C C . GLN A 1 85 ? 14.523 12.461 11.195 1 91.94 85 GLN A C 1
ATOM 636 O O . GLN A 1 85 ? 14.461 11.234 11.109 1 91.94 85 GLN A O 1
ATOM 641 N N . ILE A 1 86 ? 13.805 13.164 12.055 1 94.38 86 ILE A N 1
ATOM 642 C CA . ILE A 1 86 ? 12.859 12.484 12.93 1 94.38 86 ILE A CA 1
ATOM 643 C C . ILE A 1 86 ? 11.766 11.812 12.094 1 94.38 86 ILE A C 1
ATOM 645 O O . ILE A 1 86 ? 11.383 10.672 12.367 1 94.38 86 ILE A O 1
ATOM 649 N N . LEU A 1 87 ? 11.297 12.477 11.102 1 95.5 87 LEU A N 1
ATOM 650 C CA . LEU A 1 87 ? 10.281 11.906 10.219 1 95.5 87 LEU A CA 1
ATOM 651 C C . LEU A 1 87 ? 10.852 10.727 9.43 1 95.5 87 LEU A C 1
ATOM 653 O O . LEU A 1 87 ? 10.219 9.672 9.336 1 95.5 87 LEU A O 1
ATOM 657 N N . VAL A 1 88 ? 12.078 10.922 8.914 1 90.62 88 VAL A N 1
ATOM 658 C CA . VAL A 1 88 ? 12.75 9.914 8.102 1 90.62 88 VAL A CA 1
ATOM 659 C C . VAL A 1 88 ? 12.953 8.641 8.922 1 90.62 88 VAL A C 1
ATOM 661 O O . VAL A 1 88 ? 12.703 7.535 8.438 1 90.62 88 VAL A O 1
ATOM 664 N N . LYS A 1 89 ? 13.32 8.805 10.156 1 90.44 89 LYS A N 1
ATOM 665 C CA . LYS A 1 89 ? 13.562 7.656 11.031 1 90.44 89 LYS A CA 1
ATOM 666 C C . LYS A 1 89 ? 12.242 7 11.445 1 90.44 89 LYS A C 1
ATOM 668 O O . LYS A 1 89 ? 12.195 5.789 11.672 1 90.44 89 LYS A O 1
ATOM 673 N N . SER A 1 90 ? 11.195 7.719 11.484 1 93.5 90 SER A N 1
ATOM 674 C CA . SER A 1 90 ? 9.906 7.215 11.945 1 93.5 90 SER A CA 1
ATOM 675 C C . SER A 1 90 ? 9.156 6.5 10.828 1 93.5 90 SER A C 1
ATOM 677 O O . SER A 1 90 ? 8.336 5.617 11.086 1 93.5 90 SER A O 1
ATOM 679 N N . ALA A 1 91 ? 9.461 6.855 9.57 1 88.88 91 ALA A N 1
ATOM 680 C CA . ALA A 1 91 ? 8.703 6.367 8.422 1 88.88 91 ALA A CA 1
ATOM 681 C C . ALA A 1 91 ? 8.75 4.844 8.344 1 88.88 91 ALA A C 1
ATOM 683 O O . ALA A 1 91 ? 7.707 4.188 8.25 1 88.88 91 ALA A O 1
ATOM 684 N N . PRO A 1 92 ? 9.945 4.203 8.469 1 79.25 92 PRO A N 1
ATOM 685 C CA . PRO A 1 92 ? 9.961 2.738 8.43 1 79.25 92 PRO A CA 1
ATOM 686 C C . PRO A 1 92 ? 9.25 2.105 9.625 1 79.25 92 PRO A C 1
ATOM 688 O O . PRO A 1 92 ? 8.625 1.051 9.484 1 79.25 92 PRO A O 1
ATOM 691 N N . LYS A 1 93 ? 9.297 2.703 10.758 1 81.12 93 LYS A N 1
ATOM 692 C CA . LYS A 1 93 ? 8.609 2.197 11.938 1 81.12 93 LYS A CA 1
ATOM 693 C C . LYS A 1 93 ? 7.094 2.24 11.742 1 81.12 93 LYS A C 1
ATOM 695 O O . LYS A 1 93 ? 6.391 1.285 12.086 1 81.12 93 LYS A O 1
ATOM 700 N N . LEU A 1 94 ? 6.613 3.32 11.203 1 88.62 94 LEU A N 1
ATOM 701 C CA . LEU A 1 94 ? 5.188 3.477 10.945 1 88.62 94 LEU A CA 1
ATOM 702 C C . LEU A 1 94 ? 4.715 2.484 9.883 1 88.62 94 LEU A C 1
ATOM 704 O O . LEU A 1 94 ? 3.627 1.914 10 1 88.62 94 LEU A O 1
ATOM 708 N N . ARG A 1 95 ? 5.582 2.303 8.93 1 77.94 95 ARG A N 1
ATOM 709 C CA . ARG A 1 95 ? 5.266 1.328 7.887 1 77.94 95 ARG A CA 1
ATOM 710 C C . ARG A 1 95 ? 5.137 -0.075 8.469 1 77.94 95 ARG A C 1
ATOM 712 O O . ARG A 1 95 ? 4.215 -0.814 8.125 1 77.94 95 ARG A O 1
ATOM 719 N N . THR A 1 96 ? 5.98 -0.386 9.359 1 71.75 96 THR A N 1
ATOM 720 C CA . THR A 1 96 ? 5.938 -1.689 10.016 1 71.75 96 THR A CA 1
ATOM 721 C C . THR A 1 96 ? 4.664 -1.84 10.836 1 71.75 96 THR A C 1
ATOM 723 O O . THR A 1 96 ? 4.145 -2.947 10.992 1 71.75 96 THR A O 1
ATOM 726 N N . GLN A 1 97 ? 4.172 -0.731 11.219 1 77.88 97 GLN A N 1
ATOM 727 C CA . GLN A 1 97 ? 2.934 -0.737 12 1 77.88 97 GLN A CA 1
ATOM 728 C C . GLN A 1 97 ? 1.713 -0.657 11.086 1 77.88 97 GLN A C 1
ATOM 730 O O . GLN A 1 97 ? 0.58 -0.577 11.562 1 77.88 97 GLN A O 1
ATOM 735 N N . GLY A 1 98 ? 1.966 -0.546 9.859 1 75.94 98 GLY A N 1
ATOM 736 C CA . GLY A 1 98 ? 0.87 -0.587 8.898 1 75.94 98 GLY A CA 1
ATOM 737 C C . GLY A 1 98 ? 0.325 0.786 8.555 1 75.94 98 GLY A C 1
ATOM 738 O O . GLY A 1 98 ? -0.869 0.938 8.289 1 75.94 98 GLY A O 1
ATOM 739 N N . ALA A 1 99 ? 1.099 1.739 8.664 1 88.62 99 ALA A N 1
ATOM 740 C CA . ALA A 1 99 ? 0.673 3.094 8.32 1 88.62 99 ALA A CA 1
ATOM 741 C C . ALA A 1 99 ? 1.643 3.744 7.336 1 88.62 99 ALA A C 1
ATOM 743 O O . ALA A 1 99 ? 2.834 3.424 7.328 1 88.62 99 ALA A O 1
ATOM 744 N N . PHE A 1 100 ? 1.127 4.586 6.531 1 89.5 100 PHE A N 1
ATOM 745 C CA . PHE A 1 100 ? 1.914 5.289 5.527 1 89.5 100 PHE A CA 1
ATOM 746 C C . PHE A 1 100 ? 2.062 6.762 5.883 1 89.5 100 PHE A C 1
ATOM 748 O O . PHE A 1 100 ? 1.066 7.477 6.023 1 89.5 100 PHE A O 1
ATOM 755 N N . LEU A 1 101 ? 3.352 7.195 6.07 1 94.88 101 LEU A N 1
ATOM 756 C CA . LEU A 1 101 ? 3.648 8.594 6.371 1 94.88 101 LEU A CA 1
ATOM 757 C C . LEU A 1 101 ? 4.016 9.352 5.102 1 94.88 101 LEU A C 1
ATOM 759 O O . LEU A 1 101 ? 4.848 8.898 4.316 1 94.88 101 LEU A O 1
ATOM 763 N N . ILE A 1 102 ? 3.373 10.5 4.906 1 95 102 ILE A N 1
ATOM 764 C CA . ILE A 1 102 ? 3.771 11.445 3.865 1 95 102 ILE A CA 1
ATOM 765 C C . ILE A 1 102 ? 3.812 12.859 4.434 1 95 102 ILE A C 1
ATOM 767 O O . ILE A 1 102 ? 2.922 13.258 5.188 1 95 102 ILE A O 1
ATOM 771 N N . ALA A 1 103 ? 4.852 13.562 4.098 1 96.75 103 ALA A N 1
ATOM 772 C CA . ALA A 1 103 ? 5.008 14.953 4.523 1 96.75 103 ALA A CA 1
ATOM 773 C C . ALA A 1 103 ? 4.59 15.914 3.416 1 96.75 103 ALA A C 1
ATOM 775 O O . ALA A 1 103 ? 4.746 15.609 2.23 1 96.75 103 ALA A O 1
ATOM 776 N N . PHE A 1 104 ? 4.07 17.047 3.826 1 96.69 104 PHE A N 1
ATOM 777 C CA . PHE A 1 104 ? 3.641 18.062 2.867 1 96.69 104 PHE A CA 1
ATOM 778 C C . PHE A 1 104 ? 4.305 19.406 3.158 1 96.69 104 PHE A C 1
ATOM 780 O O . PHE A 1 104 ? 4.215 19.922 4.273 1 96.69 104 PHE A O 1
ATOM 787 N N . SER A 1 105 ? 4.953 19.922 2.186 1 95 105 SER A N 1
ATOM 788 C CA . SER A 1 105 ? 5.426 21.297 2.182 1 95 105 SER A CA 1
ATOM 789 C C . SER A 1 105 ? 4.348 22.25 1.669 1 95 105 SER A C 1
ATOM 791 O O . SER A 1 105 ? 3.826 22.062 0.568 1 95 105 SER A O 1
ATOM 793 N N . LEU A 1 106 ? 4.016 23.219 2.49 1 94.81 106 LEU A N 1
ATOM 794 C CA . LEU A 1 106 ? 3.059 24.219 2.037 1 94.81 106 LEU A CA 1
ATOM 795 C C . LEU A 1 106 ? 3.727 25.219 1.101 1 94.81 106 LEU A C 1
ATOM 797 O O . LEU A 1 106 ? 4.516 26.062 1.541 1 94.81 106 LEU A O 1
ATOM 801 N N . SER A 1 107 ? 3.398 25.109 -0.16 1 92.06 107 SER A N 1
ATOM 802 C CA . SER A 1 107 ? 4.031 25.953 -1.169 1 92.06 107 SER A CA 1
ATOM 803 C C . SER A 1 107 ? 3.209 25.984 -2.451 1 92.06 107 SER A C 1
ATOM 805 O O . SER A 1 107 ? 2.457 25.047 -2.744 1 92.06 107 SER A O 1
ATOM 807 N N . ASP A 1 108 ? 3.418 27.031 -3.188 1 91.12 108 ASP A N 1
ATOM 808 C CA . ASP A 1 108 ? 2.824 27.125 -4.516 1 91.12 108 ASP A CA 1
ATOM 809 C C . ASP A 1 108 ? 3.852 26.797 -5.602 1 91.12 108 ASP A C 1
ATOM 811 O O . ASP A 1 108 ? 3.555 26.906 -6.793 1 91.12 108 ASP A O 1
ATOM 815 N N . GLN A 1 109 ? 4.984 26.422 -5.152 1 90.88 109 GLN A N 1
ATOM 816 C CA . GLN A 1 109 ? 6.047 26.109 -6.098 1 90.88 109 GLN A CA 1
ATOM 817 C C . GLN A 1 109 ? 5.867 24.703 -6.664 1 90.88 109 GLN A C 1
ATOM 819 O O . GLN A 1 109 ? 5.066 23.906 -6.148 1 90.88 109 GLN A O 1
ATOM 824 N N . SER A 1 110 ? 6.621 24.422 -7.758 1 92.38 110 SER A N 1
ATOM 825 C CA . SER A 1 110 ? 6.664 23.078 -8.32 1 92.38 110 SER A CA 1
ATOM 826 C C . SER A 1 110 ? 7.363 22.109 -7.371 1 92.38 110 SER A C 1
ATOM 828 O O . SER A 1 110 ? 8.25 22.516 -6.613 1 92.38 110 SER A O 1
ATOM 830 N N . PRO A 1 111 ? 6.949 20.797 -7.496 1 90.44 111 PRO A N 1
ATOM 831 C CA . PRO A 1 111 ? 7.598 19.797 -6.641 1 90.44 111 PRO A CA 1
ATOM 832 C C . PRO A 1 111 ? 9.102 19.688 -6.895 1 90.44 111 PRO A C 1
ATOM 834 O O . PRO A 1 111 ? 9.836 19.141 -6.066 1 90.44 111 PRO A O 1
ATOM 837 N N . ALA A 1 112 ? 9.562 20.234 -7.934 1 88.94 112 ALA A N 1
ATOM 838 C CA . ALA A 1 112 ? 10.977 20.203 -8.289 1 88.94 112 ALA A CA 1
ATOM 839 C C . ALA A 1 112 ? 11.828 20.859 -7.211 1 88.94 112 ALA A C 1
ATOM 841 O O . ALA A 1 112 ? 13.008 20.547 -7.066 1 88.94 112 ALA A O 1
ATOM 842 N N . VAL A 1 113 ? 11.25 21.719 -6.418 1 90.25 113 VAL A N 1
ATOM 843 C CA . VAL A 1 113 ? 11.969 22.438 -5.375 1 90.25 113 VAL A CA 1
ATOM 844 C C . VAL A 1 113 ? 12.414 21.453 -4.285 1 90.25 113 VAL A C 1
ATOM 846 O O . VAL A 1 113 ? 13.312 21.766 -3.498 1 90.25 113 VAL A O 1
ATOM 849 N N . LEU A 1 114 ? 11.82 20.25 -4.32 1 89 114 LEU A N 1
ATOM 850 C CA . LEU A 1 114 ? 12.109 19.234 -3.314 1 89 114 LEU A CA 1
ATOM 851 C C . LEU A 1 114 ? 13.188 18.281 -3.807 1 89 114 LEU A C 1
ATOM 853 O O . LEU A 1 114 ? 13.555 17.344 -3.102 1 89 114 LEU A O 1
ATOM 857 N N . LYS A 1 115 ? 13.734 18.438 -4.938 1 85.38 115 LYS A N 1
ATOM 858 C CA . LYS A 1 115 ? 14.578 17.469 -5.621 1 85.38 115 LYS A CA 1
ATOM 859 C C . LYS A 1 115 ? 15.922 17.297 -4.91 1 85.38 115 LYS A C 1
ATOM 861 O O . LYS A 1 115 ? 16.516 16.219 -4.926 1 85.38 115 LYS A O 1
ATOM 866 N N . ASN A 1 116 ? 16.281 18.281 -4.23 1 84.44 116 ASN A N 1
ATOM 867 C CA . ASN A 1 116 ? 17.656 18.281 -3.711 1 84.44 116 ASN A CA 1
ATOM 868 C C . ASN A 1 116 ? 17.766 17.5 -2.408 1 84.44 116 ASN A C 1
ATOM 870 O O . ASN A 1 116 ? 18.859 17.125 -1.999 1 84.44 116 ASN A O 1
ATOM 874 N N . CYS A 1 117 ? 16.672 17.297 -1.766 1 80.06 117 CYS A N 1
ATOM 875 C CA . CYS A 1 117 ? 16.703 16.531 -0.521 1 80.06 117 CYS A CA 1
ATOM 876 C C . CYS A 1 117 ? 16.406 15.062 -0.778 1 80.06 117 CYS A C 1
ATOM 878 O O . CYS A 1 117 ? 15.234 14.656 -0.812 1 80.06 117 CYS A O 1
ATOM 880 N N . ARG A 1 118 ? 17.359 14.234 -0.959 1 82.62 118 ARG A N 1
ATOM 881 C CA . ARG A 1 118 ? 17.234 12.836 -1.354 1 82.62 118 ARG A CA 1
ATOM 882 C C . ARG A 1 118 ? 17.078 11.938 -0.134 1 82.62 118 ARG A C 1
ATOM 884 O O . ARG A 1 118 ? 17.984 11.164 0.185 1 82.62 118 ARG A O 1
ATOM 891 N N . VAL A 1 119 ? 15.945 12.055 0.472 1 84.94 119 VAL A N 1
ATOM 892 C CA . VAL A 1 119 ? 15.664 11.266 1.665 1 84.94 119 VAL A CA 1
ATOM 893 C C . VAL A 1 119 ? 14.609 10.203 1.346 1 84.94 119 VAL A C 1
ATOM 895 O O . VAL A 1 119 ? 13.812 10.375 0.424 1 84.94 119 VAL A O 1
ATOM 898 N N . PRO A 1 120 ? 14.656 9.031 2.045 1 81 120 PRO A N 1
ATOM 899 C CA . PRO A 1 120 ? 13.641 7.996 1.85 1 81 120 PRO A CA 1
ATOM 900 C C . PRO A 1 120 ? 12.328 8.32 2.559 1 81 120 PRO A C 1
ATOM 902 O O . PRO A 1 120 ? 11.828 7.508 3.34 1 81 120 PRO A O 1
ATOM 905 N N . LEU A 1 121 ? 11.805 9.453 2.365 1 88.44 121 LEU A N 1
ATOM 906 C CA . LEU A 1 121 ? 10.523 9.984 2.832 1 88.44 121 LEU A CA 1
ATOM 907 C C . LEU A 1 121 ? 9.766 10.656 1.693 1 88.44 121 LEU A C 1
ATOM 909 O O . LEU A 1 121 ? 10.305 11.539 1.021 1 88.44 121 LEU A O 1
ATOM 913 N N . PRO A 1 122 ? 8.539 10.164 1.45 1 89.56 122 PRO A N 1
ATOM 914 C CA . PRO A 1 122 ? 7.773 10.906 0.448 1 89.56 122 PRO A CA 1
ATOM 915 C C . PRO A 1 122 ? 7.406 12.32 0.913 1 89.56 122 PRO A C 1
ATOM 917 O O . PRO A 1 122 ? 6.797 12.484 1.973 1 89.56 122 PRO A O 1
ATOM 920 N N . ILE A 1 123 ? 7.766 13.312 0.149 1 93.5 123 ILE A N 1
ATOM 921 C CA . ILE A 1 123 ? 7.445 14.711 0.414 1 93.5 123 ILE A CA 1
ATOM 922 C C . ILE A 1 123 ? 6.711 15.312 -0.786 1 93.5 123 ILE A C 1
ATOM 924 O O . ILE A 1 123 ? 7.184 15.211 -1.921 1 93.5 123 ILE A O 1
ATOM 928 N N . ALA A 1 124 ? 5.531 15.883 -0.508 1 94.88 124 ALA A N 1
ATOM 929 C CA . ALA A 1 124 ? 4.719 16.469 -1.577 1 94.88 124 ALA A CA 1
ATOM 930 C C . ALA A 1 124 ? 4.438 17.938 -1.314 1 94.88 124 ALA A C 1
ATOM 932 O O . ALA A 1 124 ? 4.75 18.453 -0.24 1 94.88 124 ALA A O 1
ATOM 933 N N . ILE A 1 125 ? 3.941 18.625 -2.346 1 95.25 125 ILE A N 1
ATOM 934 C CA . ILE A 1 125 ? 3.539 20.016 -2.25 1 95.25 125 ILE A CA 1
ATOM 935 C C . ILE A 1 125 ? 2.053 20.109 -1.913 1 95.25 125 ILE A C 1
ATOM 937 O O . ILE A 1 125 ? 1.225 19.453 -2.553 1 95.25 125 ILE A O 1
ATOM 941 N N . A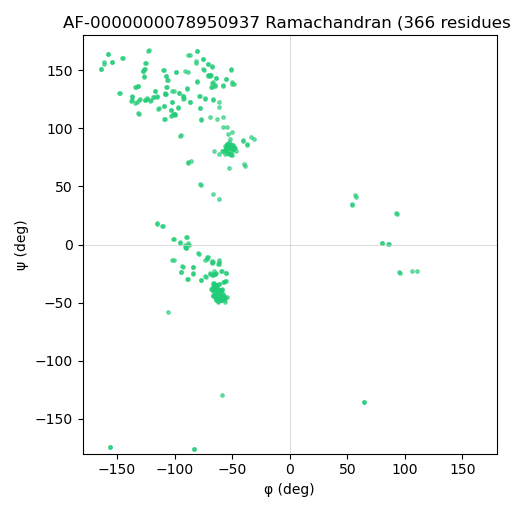LA A 1 126 ? 1.731 20.812 -0.867 1 96.19 126 ALA A N 1
ATOM 942 C CA . ALA A 1 126 ? 0.357 21.234 -0.618 1 96.19 126 ALA A CA 1
ATOM 943 C C . ALA A 1 126 ? 0.148 22.688 -1.038 1 96.19 126 ALA A C 1
ATOM 945 O O . ALA A 1 126 ? 0.719 23.609 -0.439 1 96.19 126 ALA A O 1
ATOM 946 N N . ASP A 1 127 ? -0.599 22.875 -2.025 1 94.69 127 ASP A N 1
ATOM 947 C CA . ASP A 1 127 ? -0.892 24.25 -2.457 1 94.69 127 ASP A CA 1
ATOM 948 C C . ASP A 1 127 ? -2.027 24.844 -1.636 1 94.69 127 ASP A C 1
ATOM 950 O O . ASP A 1 127 ? -2.461 24.266 -0.642 1 94.69 127 ASP A O 1
ATOM 954 N N . ARG A 1 128 ? -2.473 26.016 -1.929 1 95.31 128 ARG A N 1
ATOM 955 C CA . ARG A 1 128 ? -3.492 26.734 -1.174 1 95.31 128 ARG A CA 1
ATOM 956 C C . ARG A 1 128 ? -4.797 25.953 -1.131 1 95.31 128 ARG A C 1
ATOM 958 O O . ARG A 1 128 ? -5.523 26 -0.134 1 95.31 128 ARG A O 1
ATOM 965 N N . SER A 1 129 ? -5.109 25.344 -2.262 1 94.81 129 SER A N 1
ATOM 966 C CA . SER A 1 129 ? -6.352 24.578 -2.318 1 94.81 129 SER A CA 1
ATOM 967 C C . SER A 1 129 ? -6.352 23.453 -1.299 1 94.81 129 SER A C 1
ATOM 969 O O . SER A 1 129 ? -7.328 23.266 -0.57 1 94.81 129 SER A O 1
ATOM 971 N N . VAL A 1 130 ? -5.234 22.734 -1.227 1 95.06 130 VAL A N 1
ATOM 972 C CA . VAL A 1 130 ? -5.117 21.641 -0.268 1 95.06 130 VAL A CA 1
ATOM 973 C C . VAL A 1 130 ? -5.133 22.188 1.154 1 95.06 130 VAL A C 1
ATOM 975 O O . VAL A 1 130 ? -5.777 21.625 2.041 1 95.06 130 VAL A O 1
ATOM 978 N N . ALA A 1 131 ? -4.398 23.25 1.37 1 96 131 ALA A N 1
ATOM 979 C CA . ALA A 1 131 ? -4.367 23.891 2.688 1 96 131 ALA A CA 1
ATOM 980 C C . ALA A 1 131 ? -5.773 24.25 3.158 1 96 131 ALA A C 1
ATOM 982 O O . ALA A 1 131 ? -6.148 23.953 4.297 1 96 131 ALA A O 1
ATOM 983 N N . LYS A 1 132 ? -6.496 24.797 2.293 1 94.69 132 LYS A N 1
ATOM 984 C CA . LYS A 1 132 ? -7.867 25.172 2.621 1 94.69 132 LYS A CA 1
ATOM 985 C C . LYS A 1 132 ? -8.719 23.953 2.934 1 94.69 132 LYS A C 1
ATOM 987 O O . LYS A 1 132 ? -9.461 23.938 3.918 1 94.69 132 LYS A O 1
ATOM 992 N N . LEU A 1 133 ? -8.602 22.953 2.125 1 93.81 133 LEU A N 1
ATOM 993 C CA . LEU A 1 133 ? -9.375 21.719 2.287 1 93.81 133 LEU A CA 1
ATOM 994 C C . LEU A 1 133 ? -9.117 21.094 3.656 1 93.81 133 LEU A C 1
ATOM 996 O O . LEU A 1 133 ? -10.023 20.5 4.25 1 93.81 133 LEU A O 1
ATOM 1000 N N . TYR A 1 134 ? -7.926 21.266 4.148 1 96.62 134 TYR A N 1
ATOM 1001 C CA . TYR A 1 134 ? -7.539 20.594 5.383 1 96.62 134 TYR A CA 1
ATOM 1002 C C . TYR A 1 134 ? -7.395 21.594 6.527 1 96.62 134 TYR A C 1
ATOM 1004 O O . TYR A 1 134 ? -6.734 21.312 7.527 1 96.62 134 TYR A O 1
ATOM 1012 N N . ALA A 1 135 ? -7.934 22.75 6.324 1 95.56 135 ALA A N 1
ATOM 1013 C CA . ALA A 1 135 ? -8.023 23.781 7.359 1 95.56 135 ALA A CA 1
ATOM 1014 C C . ALA A 1 135 ? -6.637 24.125 7.906 1 95.56 135 ALA A C 1
ATOM 1016 O O . ALA A 1 135 ? -6.449 24.219 9.125 1 95.56 135 ALA A O 1
ATOM 1017 N N . ILE A 1 136 ? -5.758 24.219 7.047 1 95.06 136 ILE A N 1
ATOM 1018 C CA . ILE A 1 136 ? -4.398 24.641 7.379 1 95.06 136 ILE A CA 1
ATOM 1019 C C . ILE A 1 136 ? -4.191 26.094 6.988 1 95.06 136 ILE A C 1
ATOM 1021 O O . ILE A 1 136 ? -4.52 26.5 5.867 1 95.06 136 ILE A O 1
ATOM 1025 N N . ASN A 1 137 ? -3.656 26.781 7.934 1 92.75 137 ASN A N 1
ATOM 1026 C CA . ASN A 1 137 ? -3.348 28.172 7.605 1 92.75 137 ASN A CA 1
ATOM 1027 C C . ASN A 1 137 ? -2.295 28.266 6.504 1 92.75 137 ASN A C 1
ATOM 1029 O O . ASN A 1 137 ? -1.332 27.5 6.492 1 92.75 137 ASN A O 1
ATOM 1033 N N . TYR A 1 138 ? -2.523 29.266 5.676 1 91.69 138 TYR A N 1
ATOM 1034 C CA . TYR A 1 138 ? -1.585 29.531 4.59 1 91.69 138 TYR A CA 1
ATOM 1035 C C . TYR A 1 138 ? -1.206 31 4.535 1 91.69 138 TYR A C 1
ATOM 1037 O O . TYR A 1 138 ? -2.051 31.859 4.258 1 91.69 138 TYR A O 1
ATOM 1045 N N . PRO A 1 139 ? 0.031 31.422 4.824 1 90.81 139 PRO A N 1
ATOM 1046 C CA . PRO A 1 139 ? 1.164 30.547 5.145 1 90.81 139 PRO A CA 1
ATOM 1047 C C . PRO A 1 139 ? 1.034 29.891 6.516 1 90.81 139 PRO A C 1
ATOM 1049 O O . PRO A 1 139 ? 0.291 30.391 7.371 1 90.81 139 PRO A O 1
ATOM 1052 N N . LEU A 1 140 ? 1.7 28.766 6.617 1 92.06 140 LEU A N 1
ATOM 1053 C CA . LEU A 1 140 ? 1.726 28.016 7.871 1 92.06 140 LEU A CA 1
ATOM 1054 C C . LEU A 1 140 ? 2.881 28.469 8.75 1 92.06 140 LEU A C 1
ATOM 1056 O O . LEU A 1 140 ? 3.986 28.719 8.266 1 92.06 140 LEU A O 1
ATOM 1060 N N . SER A 1 141 ? 2.604 28.688 10.062 1 93.69 141 SER A N 1
ATOM 1061 C CA . SER A 1 141 ? 3.654 28.953 11.039 1 93.69 141 SER A CA 1
ATOM 1062 C C . SER A 1 141 ? 4.195 27.672 11.648 1 93.69 141 SER A C 1
ATOM 1064 O O . SER A 1 141 ? 3.455 26.703 11.812 1 93.69 141 SER A O 1
ATOM 1066 N N . PRO A 1 142 ? 5.473 27.703 12 1 92.88 142 PRO A N 1
ATOM 1067 C CA . PRO A 1 142 ? 6.051 26.5 12.594 1 92.88 142 PRO A CA 1
ATOM 1068 C C . PRO A 1 142 ? 5.277 26.016 13.82 1 92.88 142 PRO A C 1
ATOM 1070 O O . PRO A 1 142 ? 5.227 24.812 14.086 1 92.88 142 PRO A O 1
ATOM 1073 N N . ALA A 1 143 ? 4.707 26.875 14.531 1 94.12 143 ALA A N 1
ATOM 1074 C CA . ALA A 1 143 ? 3.943 26.547 15.727 1 94.12 143 ALA A CA 1
ATOM 1075 C C . ALA A 1 143 ? 2.676 25.766 15.375 1 94.12 143 ALA A C 1
ATOM 1077 O O . ALA A 1 143 ? 2.057 25.141 16.234 1 94.12 143 ALA A O 1
ATOM 1078 N N . GLN A 1 144 ? 2.342 25.828 14.07 1 95 144 GLN A N 1
ATOM 1079 C CA . GLN A 1 144 ? 1.048 25.281 13.672 1 95 144 GLN A CA 1
ATOM 1080 C C . GLN A 1 144 ? 1.22 24.078 12.75 1 95 144 GLN A C 1
ATOM 1082 O O . GLN A 1 144 ? 0.317 23.75 11.977 1 95 144 GLN A O 1
ATOM 1087 N N . ASN A 1 145 ? 2.426 23.516 12.781 1 96 145 ASN A N 1
ATOM 1088 C CA . ASN A 1 145 ? 2.529 22.234 12.086 1 96 145 ASN A CA 1
ATOM 1089 C C . ASN A 1 145 ? 1.421 21.266 12.5 1 96 145 ASN A C 1
ATOM 1091 O O . ASN A 1 145 ? 1.078 21.188 13.68 1 96 145 ASN A O 1
ATOM 1095 N N . THR A 1 146 ? 0.853 20.547 11.508 1 97.12 146 THR A N 1
ATOM 1096 C CA . THR A 1 146 ? -0.358 19.766 11.773 1 97.12 146 THR A CA 1
ATOM 1097 C C . THR A 1 146 ? -0.219 18.344 11.242 1 97.12 146 THR A C 1
ATOM 1099 O O . THR A 1 146 ? 0.291 18.141 10.141 1 97.12 146 THR A O 1
ATOM 1102 N N . THR A 1 147 ? -0.637 17.391 12.039 1 98 147 THR A N 1
ATOM 1103 C CA . THR A 1 147 ? -0.73 16 11.633 1 98 147 THR A CA 1
ATOM 1104 C C . THR A 1 147 ? -2.184 15.531 11.633 1 98 147 THR A C 1
ATOM 1106 O O . THR A 1 147 ? -2.916 15.758 12.594 1 98 147 THR A O 1
ATOM 1109 N N . TYR A 1 148 ? -2.619 14.984 10.562 1 98.12 148 TYR A N 1
ATOM 1110 C CA . TYR A 1 148 ? -3.84 14.188 10.5 1 98.12 148 TYR A CA 1
ATOM 1111 C C . TYR A 1 148 ? -3.521 12.703 10.336 1 98.12 148 TYR A C 1
ATOM 1113 O O . TYR A 1 148 ? -2.707 12.328 9.484 1 98.12 148 TYR A O 1
ATOM 1121 N N . VAL A 1 149 ? -4.082 11.867 11.133 1 97.88 149 VAL A N 1
ATOM 1122 C CA . VAL A 1 149 ? -4.098 10.43 10.898 1 97.88 149 VAL A CA 1
ATOM 1123 C C . VAL A 1 149 ? -5.461 10.008 10.352 1 97.88 149 VAL A C 1
ATOM 1125 O O . VAL A 1 149 ? -6.492 10.273 10.977 1 97.88 149 VAL A O 1
ATOM 1128 N N . ILE A 1 150 ? -5.445 9.406 9.211 1 94.94 150 ILE A N 1
ATOM 1129 C CA . ILE A 1 150 ? -6.676 9.102 8.492 1 94.94 150 ILE A CA 1
ATOM 1130 C C . ILE A 1 150 ? -6.809 7.586 8.328 1 94.94 150 ILE A C 1
ATOM 1132 O O . ILE A 1 150 ? -5.906 6.93 7.797 1 94.94 150 ILE A O 1
ATOM 1136 N N . ALA A 1 151 ? -7.934 7.027 8.727 1 89.94 151 ALA A N 1
ATOM 1137 C CA . ALA A 1 151 ? -8.234 5.605 8.578 1 89.94 151 ALA A CA 1
ATOM 1138 C C . ALA A 1 151 ? -8.594 5.266 7.137 1 89.94 151 ALA A C 1
ATOM 1140 O O . ALA A 1 151 ? -8.945 6.152 6.352 1 89.94 151 ALA A O 1
ATOM 1141 N N . PRO A 1 152 ? -8.492 4.027 6.773 1 83 152 PRO A N 1
ATOM 1142 C CA . PRO A 1 152 ? -8.812 3.602 5.41 1 83 152 PRO A CA 1
ATOM 1143 C C . PRO A 1 152 ? -10.219 4.008 4.98 1 83 152 PRO A C 1
ATOM 1145 O O . PRO A 1 152 ? -10.469 4.223 3.793 1 83 152 PRO A O 1
ATOM 1148 N N . ASP A 1 153 ? -11.148 4.207 5.91 1 78 153 ASP A N 1
ATOM 1149 C CA . ASP A 1 153 ? -12.516 4.617 5.578 1 78 153 ASP A CA 1
ATOM 1150 C C . ASP A 1 153 ? -12.633 6.141 5.539 1 78 153 ASP A C 1
ATOM 1152 O O . ASP A 1 153 ? -13.734 6.684 5.531 1 78 153 ASP A O 1
ATOM 1156 N N . ARG A 1 154 ? -11.531 6.836 5.672 1 86.88 154 ARG A N 1
ATOM 1157 C CA . ARG A 1 154 ? -11.375 8.281 5.531 1 86.88 154 ARG A CA 1
ATOM 1158 C C . ARG A 1 154 ? -11.688 9 6.84 1 86.88 154 ARG A C 1
ATOM 1160 O O . ARG A 1 154 ? -11.617 10.227 6.918 1 86.88 154 ARG A O 1
ATOM 1167 N N . ARG A 1 155 ? -12.023 8.227 7.855 1 90.38 155 ARG A N 1
ATOM 1168 C CA . ARG A 1 155 ? -12.258 8.891 9.141 1 90.38 155 ARG A CA 1
ATOM 1169 C C . ARG A 1 155 ? -10.961 9.445 9.703 1 90.38 155 ARG A C 1
ATOM 1171 O O . ARG A 1 155 ? -9.922 8.781 9.664 1 90.38 155 ARG A O 1
ATOM 1178 N N . ILE A 1 156 ? -11.023 10.68 10.195 1 95.44 156 ILE A N 1
ATOM 1179 C CA . ILE A 1 156 ? -9.875 11.289 10.859 1 95.44 156 ILE A CA 1
ATOM 1180 C C . ILE A 1 156 ? -9.758 10.734 12.281 1 95.44 156 ILE A C 1
ATOM 1182 O O . ILE A 1 156 ? -10.648 10.93 13.102 1 95.44 156 ILE A O 1
ATOM 1186 N N . LEU A 1 157 ? -8.633 10.055 12.547 1 96.38 157 LEU A N 1
ATOM 1187 C CA . LEU A 1 157 ? -8.375 9.422 13.836 1 96.38 157 LEU A CA 1
ATOM 1188 C C . LEU A 1 157 ? -7.688 10.391 14.789 1 96.38 157 LEU A C 1
ATOM 1190 O O . LEU A 1 157 ? -7.777 10.234 16.016 1 96.38 157 LEU A O 1
ATOM 1194 N N . LEU A 1 158 ? -6.918 11.32 14.25 1 97.56 158 LEU A N 1
ATOM 1195 C CA . LEU A 1 158 ? -6.125 12.266 15.031 1 97.56 158 LEU A CA 1
ATOM 1196 C C . LEU A 1 158 ? -6 13.602 14.312 1 97.56 158 LEU A C 1
ATOM 1198 O O . LEU A 1 158 ? -5.766 13.633 13.102 1 97.56 158 LEU A O 1
ATOM 1202 N N . THR A 1 159 ? -6.246 14.609 14.93 1 97.69 159 THR A N 1
ATOM 1203 C CA . THR A 1 159 ? -5.855 15.977 14.609 1 97.69 159 THR A CA 1
ATOM 1204 C C . THR A 1 159 ? -4.887 16.516 15.656 1 97.69 159 THR A C 1
ATOM 1206 O O . THR A 1 159 ? -5.234 16.625 16.828 1 97.69 159 THR A O 1
ATOM 1209 N N . TYR A 1 160 ? -3.672 16.828 15.242 1 97.44 160 TYR A N 1
ATOM 1210 C CA . TYR A 1 160 ? -2.656 17.234 16.203 1 97.44 160 TYR A CA 1
ATOM 1211 C C . TYR A 1 160 ? -1.862 18.422 15.695 1 97.44 160 TYR A C 1
ATOM 1213 O O . TYR A 1 160 ? -1.388 18.422 14.555 1 97.44 160 TYR A O 1
ATOM 1221 N N . VAL A 1 161 ? -1.747 19.5 16.484 1 97.19 161 VAL A N 1
ATOM 1222 C CA . VAL A 1 161 ? -1.027 20.734 16.172 1 97.19 161 VAL A CA 1
ATOM 1223 C C . VAL A 1 161 ? 0.06 20.984 17.219 1 97.19 161 VAL A C 1
ATOM 1225 O O . VAL A 1 161 ? -0.216 21 18.406 1 97.19 161 VAL A O 1
ATOM 1228 N N . SER A 1 162 ? 1.241 21.109 16.781 1 96.88 162 SER A N 1
ATOM 1229 C CA . SER A 1 162 ? 2.371 21.312 17.688 1 96.88 162 SER A CA 1
ATOM 1230 C C . SER A 1 162 ? 3.594 21.828 16.938 1 96.88 162 SER A C 1
ATOM 1232 O O . SER A 1 162 ? 3.775 21.531 15.75 1 96.88 162 SER A O 1
ATOM 1234 N N . PRO A 1 163 ? 4.465 22.609 17.625 1 95.5 163 PRO A N 1
ATOM 1235 C CA . PRO A 1 163 ? 5.727 22.984 16.984 1 95.5 163 PRO A CA 1
ATOM 1236 C C . PRO A 1 163 ? 6.77 21.875 17.016 1 95.5 163 PRO A C 1
ATOM 1238 O O . PRO A 1 163 ? 7.805 21.969 16.359 1 95.5 163 PRO A O 1
ATOM 1241 N N . ASP A 1 164 ? 6.582 20.766 17.703 1 95.25 164 ASP A N 1
ATOM 1242 C CA . ASP A 1 164 ? 7.578 19.719 17.953 1 95.25 164 ASP A CA 1
ATOM 1243 C C . ASP A 1 164 ? 7.34 18.516 17.047 1 95.25 164 ASP A C 1
ATOM 1245 O O . ASP A 1 164 ? 6.43 17.719 17.297 1 95.25 164 ASP A O 1
ATOM 1249 N N . PRO A 1 165 ? 8.242 18.266 16.078 1 95.19 165 PRO A N 1
ATOM 1250 C CA . PRO A 1 165 ? 8.055 17.125 15.164 1 95.19 165 PRO A CA 1
ATOM 1251 C C . PRO A 1 165 ? 8.047 15.789 15.891 1 95.19 165 PRO A C 1
ATOM 1253 O O . PRO A 1 165 ? 7.336 14.859 15.477 1 95.19 165 PRO A O 1
ATOM 1256 N N . ALA A 1 166 ? 8.805 15.656 16.938 1 95.75 166 ALA A N 1
ATOM 1257 C CA . ALA A 1 166 ? 8.859 14.398 17.672 1 95.75 166 ALA A CA 1
ATOM 1258 C C . ALA A 1 166 ? 7.5 14.047 18.266 1 95.75 166 ALA A C 1
ATOM 1260 O O . ALA A 1 166 ? 7.082 12.883 18.234 1 95.75 166 ALA A O 1
ATOM 1261 N N . SER A 1 167 ? 6.836 15.047 18.797 1 97.94 167 SER A N 1
ATOM 1262 C CA . SER A 1 167 ? 5.527 14.789 19.391 1 97.94 167 SER A CA 1
ATOM 1263 C C . SER A 1 167 ? 4.512 14.359 18.328 1 97.94 167 SER A C 1
ATOM 1265 O O . SER A 1 167 ? 3.615 13.562 18.609 1 97.94 167 SER A O 1
ATOM 1267 N N . HIS A 1 168 ? 4.582 14.875 17.141 1 98 168 HIS A N 1
ATOM 1268 C CA . HIS A 1 168 ? 3.707 14.453 16.047 1 98 168 HIS A CA 1
ATOM 1269 C C . HIS A 1 168 ? 3.822 12.953 15.805 1 98 168 HIS A C 1
ATOM 1271 O O . HIS A 1 168 ? 2.811 12.258 15.695 1 98 168 HIS A O 1
ATOM 1277 N N . MET A 1 169 ? 5.035 12.477 15.703 1 97.5 169 MET A N 1
ATOM 1278 C CA . MET A 1 169 ? 5.254 11.07 15.398 1 97.5 169 MET A CA 1
ATOM 1279 C C . MET A 1 169 ? 4.797 10.18 16.547 1 97.5 169 MET A C 1
ATOM 1281 O O . MET A 1 169 ? 4.195 9.125 16.328 1 97.5 169 MET A O 1
ATOM 1285 N N . THR A 1 170 ? 5.027 10.648 17.734 1 97.62 170 THR A N 1
ATOM 1286 C CA . THR A 1 170 ? 4.578 9.906 18.906 1 97.62 170 THR A CA 1
ATOM 1287 C C . THR A 1 170 ? 3.055 9.789 18.922 1 97.62 170 THR A C 1
ATOM 1289 O O . THR A 1 170 ? 2.512 8.695 19.078 1 97.62 170 THR A O 1
ATOM 1292 N N . LYS A 1 171 ? 2.414 10.867 18.734 1 98.25 171 LYS A N 1
ATOM 1293 C CA . LYS A 1 171 ? 0.955 10.883 18.766 1 98.25 171 LYS A CA 1
ATOM 1294 C C . LYS A 1 171 ? 0.374 10.078 17.609 1 98.25 171 LYS A C 1
ATOM 1296 O O . LYS A 1 171 ? -0.644 9.398 17.766 1 98.25 171 LYS A O 1
ATOM 1301 N N . ALA A 1 172 ? 0.997 10.203 16.469 1 97.94 172 ALA A N 1
ATOM 1302 C CA . ALA A 1 172 ? 0.546 9.414 15.328 1 97.94 172 ALA A CA 1
ATOM 1303 C C . ALA A 1 172 ? 0.642 7.918 15.633 1 97.94 172 ALA A C 1
ATOM 1305 O O . ALA A 1 172 ? -0.293 7.164 15.352 1 97.94 172 ALA A O 1
ATOM 1306 N N . MET A 1 173 ? 1.736 7.453 16.156 1 96.38 173 MET A N 1
ATOM 1307 C CA . MET A 1 173 ? 1.93 6.047 16.484 1 96.38 173 MET A CA 1
ATOM 1308 C C . MET A 1 173 ? 0.875 5.578 17.484 1 96.38 173 MET A C 1
ATOM 1310 O O . MET A 1 173 ? 0.314 4.492 17.328 1 96.38 173 MET A O 1
ATOM 1314 N N . GLU A 1 174 ? 0.561 6.414 18.391 1 97.12 174 GLU A N 1
ATOM 1315 C CA . GLU A 1 174 ? -0.478 6.09 19.359 1 97.12 174 GLU A CA 1
ATOM 1316 C C . GLU A 1 174 ? -1.837 5.93 18.688 1 97.12 174 GLU A C 1
ATOM 1318 O O . GLU A 1 174 ? -2.584 5 19 1 97.12 174 GLU A O 1
ATOM 1323 N N . ALA A 1 175 ? -2.139 6.848 17.875 1 96.88 175 ALA A N 1
ATOM 1324 C CA . ALA A 1 175 ? -3.418 6.797 17.172 1 96.88 175 ALA A CA 1
ATOM 1325 C C . ALA A 1 175 ? -3.543 5.512 16.359 1 96.88 175 ALA A C 1
ATOM 1327 O O . ALA A 1 175 ? -4.605 4.883 16.344 1 96.88 175 ALA A O 1
ATOM 1328 N N . ILE A 1 176 ? -2.467 5.121 15.672 1 93.38 176 ILE A N 1
ATOM 1329 C CA . ILE A 1 176 ? -2.453 3.918 14.844 1 93.38 176 ILE A CA 1
ATOM 1330 C C . ILE A 1 176 ? -2.65 2.688 15.727 1 93.38 176 ILE A C 1
ATOM 1332 O O . ILE A 1 176 ? -3.453 1.809 15.414 1 93.38 176 ILE A O 1
ATOM 1336 N N . GLN A 1 177 ? -1.936 2.627 16.797 1 92.06 177 GLN A N 1
ATOM 1337 C CA . GLN A 1 177 ? -2.045 1.493 17.703 1 92.06 177 GLN A CA 1
ATOM 1338 C C . GLN A 1 177 ? -3.465 1.362 18.25 1 92.06 177 GLN A C 1
ATOM 1340 O O . GLN A 1 177 ? -4.008 0.258 18.328 1 92.06 177 GLN A O 1
ATOM 1345 N N . ASN A 1 178 ? -4.039 2.451 18.641 1 93.5 178 ASN A N 1
ATOM 1346 C CA . ASN A 1 178 ? -5.406 2.443 19.141 1 93.5 178 ASN A CA 1
ATOM 1347 C C . ASN A 1 178 ? -6.395 1.969 18.078 1 93.5 178 ASN A C 1
ATOM 1349 O O . ASN A 1 178 ? -7.328 1.226 18.375 1 93.5 178 ASN A O 1
ATOM 1353 N N . TRP A 1 179 ? -6.234 2.502 16.922 1 89.94 179 TRP A N 1
ATOM 1354 C CA . TRP A 1 179 ? -7.09 2.102 15.812 1 89.94 179 TRP A CA 1
ATOM 1355 C C . TRP A 1 179 ? -7.004 0.599 15.57 1 89.94 179 TRP A C 1
ATOM 1357 O O . TRP A 1 179 ? -8.023 -0.064 15.375 1 89.94 179 TRP A O 1
ATOM 1367 N N . GLN A 1 180 ? -5.777 0.066 15.547 1 82.94 180 GLN A N 1
ATOM 1368 C CA . GLN A 1 180 ? -5.559 -1.355 15.305 1 82.94 180 GLN A CA 1
ATOM 1369 C C . GLN A 1 180 ? -6.203 -2.207 16.391 1 82.94 180 GLN A C 1
ATOM 1371 O O . GLN A 1 180 ? -6.758 -3.271 16.109 1 82.94 180 GLN A O 1
ATOM 1376 N N . LYS A 1 181 ? -6.133 -1.778 17.531 1 84.19 181 LYS A N 1
ATOM 1377 C CA . LYS A 1 181 ? -6.754 -2.488 18.641 1 84.19 181 LYS A CA 1
ATOM 1378 C C . LYS A 1 181 ? -8.273 -2.533 18.484 1 84.19 181 LYS A C 1
ATOM 1380 O O . LYS A 1 181 ? -8.906 -3.535 18.828 1 84.19 181 LYS A O 1
ATOM 1385 N N . SER A 1 182 ? -8.781 -1.479 17.984 1 79.81 182 SER A N 1
ATOM 1386 C CA . SER A 1 182 ? -10.227 -1.391 17.828 1 79.81 182 SER A CA 1
ATOM 1387 C C . SER A 1 182 ? -10.703 -2.201 16.625 1 79.81 182 SER A C 1
ATOM 1389 O O . SER A 1 182 ? -11.859 -2.605 16.562 1 79.81 182 SER A O 1
ATOM 1391 N N . ASN A 1 183 ? -9.938 -2.348 15.602 1 65.75 183 ASN A N 1
ATOM 1392 C CA . ASN A 1 183 ? -10.32 -3.049 14.383 1 65.75 183 ASN A CA 1
ATOM 1393 C C . ASN A 1 183 ? -9.875 -4.508 14.414 1 65.75 183 ASN A C 1
ATOM 1395 O O . ASN A 1 183 ? -10.195 -5.277 13.5 1 65.75 183 ASN A O 1
ATOM 1399 N N . ARG A 1 184 ? -8.805 -5.055 15.195 1 52.34 184 ARG A N 1
ATOM 1400 C CA . ARG A 1 184 ? -8.469 -6.457 15.398 1 52.34 184 ARG A CA 1
ATOM 1401 C C . ARG A 1 184 ? -9.609 -7.195 16.094 1 52.34 184 ARG A C 1
ATOM 1403 O O . ARG A 1 184 ? -9.641 -8.43 16.109 1 52.34 184 ARG A O 1
ATOM 1410 N N . ARG A 1 185 ? -10.555 -6.555 16.719 1 42.06 185 ARG A N 1
ATOM 1411 C CA . ARG A 1 185 ? -11.648 -7.277 17.359 1 42.06 185 ARG A CA 1
ATOM 1412 C C . ARG A 1 185 ? -12.742 -7.617 16.359 1 42.06 185 ARG A C 1
ATOM 1414 O O . ARG A 1 185 ? -13.062 -6.812 15.477 1 42.06 185 ARG A O 1
ATOM 1421 N N . MET B 1 1 ? -47.812 90.312 55.594 1 26.77 1 MET B N 1
ATOM 1422 C CA . MET B 1 1 ? -47.625 90.312 54.125 1 26.77 1 MET B CA 1
ATOM 1423 C C . MET B 1 1 ? -46.531 89.312 53.719 1 26.77 1 MET B C 1
ATOM 1425 O O . MET B 1 1 ? -45.812 89.562 52.75 1 26.77 1 MET B O 1
ATOM 1429 N N . ALA B 1 2 ? -46.156 88.312 54.688 1 42.09 2 ALA B N 1
ATOM 1430 C CA . ALA B 1 2 ? -45.125 87.312 54.781 1 42.09 2 ALA B CA 1
ATOM 1431 C C . ALA B 1 2 ? -45.312 86.25 53.719 1 42.09 2 ALA B C 1
ATOM 1433 O O . ALA B 1 2 ? -46.312 85.5 53.688 1 42.09 2 ALA B O 1
ATOM 1434 N N . PHE B 1 3 ? -44.781 86.75 52.5 1 31.23 3 PHE B N 1
ATOM 1435 C CA . PHE B 1 3 ? -44.781 86.062 51.188 1 31.23 3 PHE B CA 1
ATOM 1436 C C . PHE B 1 3 ? -44.281 84.625 51.344 1 31.23 3 PHE B C 1
ATOM 1438 O O . PHE B 1 3 ? -43.438 84.312 52.188 1 31.23 3 PHE B O 1
ATOM 1445 N N . GLU B 1 4 ? -44.969 83.75 50.656 1 27.89 4 GLU B N 1
ATOM 1446 C CA . GLU B 1 4 ? -45.281 82.312 50.375 1 27.89 4 GLU B CA 1
ATOM 1447 C C . GLU B 1 4 ? -44.031 81.562 49.938 1 27.89 4 GLU B C 1
ATOM 1449 O O . GLU B 1 4 ? -43.031 82.188 49.562 1 27.89 4 GLU B O 1
ATOM 1454 N N . LYS B 1 5 ? -44.125 80.812 48.781 1 26.92 5 LYS B N 1
ATOM 1455 C CA . LYS B 1 5 ? -44.219 79.375 48.469 1 26.92 5 LYS B CA 1
ATOM 1456 C C . LYS B 1 5 ? -42.875 78.875 47.906 1 26.92 5 LYS B C 1
ATOM 1458 O O . LYS B 1 5 ? -42.438 77.812 48.25 1 26.92 5 LYS B O 1
ATOM 1463 N N . ILE B 1 6 ? -42.281 79.375 46.812 1 27.14 6 ILE B N 1
ATOM 1464 C CA . ILE B 1 6 ? -42.125 78.5 45.656 1 27.14 6 ILE B CA 1
ATOM 1465 C C . ILE B 1 6 ? -40.812 77.688 45.812 1 27.14 6 ILE B C 1
ATOM 1467 O O . ILE B 1 6 ? -39.719 78.312 45.75 1 27.14 6 ILE B O 1
ATOM 1471 N N . LYS B 1 7 ? -40.781 76.688 46.75 1 36.62 7 LYS B N 1
ATOM 1472 C CA . LYS B 1 7 ? -39.594 75.812 46.906 1 36.62 7 LYS B CA 1
ATOM 1473 C C . LYS B 1 7 ? -39.25 75.125 45.594 1 36.62 7 LYS B C 1
ATOM 1475 O O . LYS B 1 7 ? -40.031 74.375 45.031 1 36.62 7 LYS B O 1
ATOM 1480 N N . LYS B 1 8 ? -38.469 75.875 44.562 1 30.31 8 LYS B N 1
ATOM 1481 C CA . LYS B 1 8 ? -37.938 75.312 43.344 1 30.31 8 LYS B CA 1
ATOM 1482 C C . LYS B 1 8 ? -37.156 74.062 43.594 1 30.31 8 LYS B C 1
ATOM 1484 O O . LYS B 1 8 ? -36.156 74 44.281 1 30.31 8 LYS B O 1
ATOM 1489 N N . ARG B 1 9 ? -37.875 72.875 43.719 1 35.38 9 ARG B N 1
ATOM 1490 C CA . ARG B 1 9 ? -37.25 71.562 43.844 1 35.38 9 ARG B CA 1
ATOM 1491 C C . ARG B 1 9 ? -36.406 71.25 42.594 1 35.38 9 ARG B C 1
ATOM 1493 O O . ARG B 1 9 ? -36.938 71.188 41.469 1 35.38 9 ARG B O 1
ATOM 1500 N N . ALA B 1 10 ? -35.188 71.812 42.438 1 33.91 10 ALA B N 1
ATOM 1501 C CA . ALA B 1 10 ? -34.281 71.438 41.344 1 33.91 10 ALA B CA 1
ATOM 1502 C C . ALA B 1 10 ? -34.125 69.938 41.281 1 33.91 10 ALA B C 1
ATOM 1504 O O . ALA B 1 10 ? -33.906 69.25 42.312 1 33.91 10 ALA B O 1
ATOM 1505 N N . SER B 1 11 ? -34.875 69.188 40.406 1 35.88 11 SER B N 1
ATOM 1506 C CA . SER B 1 11 ? -34.781 67.812 39.938 1 35.88 11 SER B CA 1
ATOM 1507 C C . SER B 1 11 ? -33.375 67.5 39.5 1 35.88 11 SER B C 1
ATOM 1509 O O . SER B 1 11 ? -32.781 68.188 38.656 1 35.88 11 SER B O 1
ATOM 1511 N N . HIS B 1 12 ? -32.469 67.125 40.438 1 38.69 12 HIS B N 1
ATOM 1512 C CA . HIS B 1 12 ? -31.172 66.562 40.094 1 38.69 12 HIS B CA 1
ATOM 1513 C C . HIS B 1 12 ? -31.328 65.375 39.125 1 38.69 12 HIS B C 1
ATOM 1515 O O . HIS B 1 12 ? -32.062 64.438 39.406 1 38.69 12 HIS B O 1
ATOM 1521 N N . LEU B 1 13 ? -31.469 65.625 37.781 1 38.69 13 LEU B N 1
ATOM 1522 C CA . LEU B 1 13 ? -31.359 64.625 36.719 1 38.69 13 LEU B CA 1
ATOM 1523 C C . LEU B 1 13 ? -30.094 63.781 36.875 1 38.69 13 LEU B C 1
ATOM 1525 O O . LEU B 1 13 ? -28.984 64.312 36.906 1 38.69 13 LEU B O 1
ATOM 1529 N N . GLY B 1 14 ? -30.125 62.75 37.719 1 37.53 14 GLY B N 1
ATOM 1530 C CA . GLY B 1 14 ? -29.109 61.719 37.812 1 37.53 14 GLY B CA 1
ATOM 1531 C C . GLY B 1 14 ? -28.734 61.125 36.469 1 37.53 14 GLY B C 1
ATOM 1532 O O . GLY B 1 14 ? -29.609 60.656 35.719 1 37.53 14 GLY B O 1
ATOM 1533 N N . ALA B 1 15 ? -27.781 61.75 35.719 1 43.56 15 ALA B N 1
ATOM 1534 C CA . ALA B 1 15 ? -27.234 61.125 34.5 1 43.56 15 ALA B CA 1
ATOM 1535 C C . ALA B 1 15 ? -26.781 59.688 34.781 1 43.56 15 ALA B C 1
ATOM 1537 O O . ALA B 1 15 ? -25.953 59.438 35.656 1 43.56 15 ALA B O 1
ATOM 1538 N N . THR B 1 16 ? -27.734 58.688 34.688 1 45.75 16 THR B N 1
ATOM 1539 C CA . THR B 1 16 ? -27.344 57.281 34.625 1 45.75 16 THR B CA 1
ATOM 1540 C C . THR B 1 16 ? -26.281 57.062 33.531 1 45.75 16 THR B C 1
ATOM 1542 O O . THR B 1 16 ? -26.516 57.312 32.375 1 45.75 16 THR B O 1
ATOM 1545 N N . ILE B 1 17 ? -25.031 57.281 33.906 1 45.91 17 ILE B N 1
ATOM 1546 C CA . ILE B 1 17 ? -23.953 56.844 33.031 1 45.91 17 ILE B CA 1
ATOM 1547 C C . ILE B 1 17 ? -24.141 55.375 32.688 1 45.91 17 ILE B C 1
ATOM 1549 O O . ILE B 1 17 ? -24.141 54.5 33.594 1 45.91 17 ILE B O 1
ATOM 1553 N N . LEU B 1 18 ? -24.906 55.062 31.609 1 44.41 18 LEU B N 1
ATOM 1554 C CA . LEU B 1 18 ? -24.922 53.719 31.016 1 44.41 18 LEU B CA 1
ATOM 1555 C C . LEU B 1 18 ? -23.516 53.25 30.703 1 44.41 18 LEU B C 1
ATOM 1557 O O . LEU B 1 18 ? -22.844 53.844 29.844 1 44.41 18 LEU B O 1
ATOM 1561 N N . CYS B 1 19 ? -22.719 52.781 31.719 1 46.66 19 CYS B N 1
ATOM 1562 C CA . CYS B 1 19 ? -21.484 52.062 31.422 1 46.66 19 CYS B CA 1
ATOM 1563 C C . CYS B 1 19 ? -21.734 50.938 30.422 1 46.66 19 CYS B C 1
ATOM 1565 O O . CYS B 1 19 ? -22.422 49.969 30.734 1 46.66 19 CYS B O 1
ATOM 1567 N N . GLY B 1 20 ? -21.875 51.25 29.141 1 41.59 20 GLY B N 1
ATOM 1568 C CA . GLY B 1 20 ? -21.891 50.219 28.125 1 41.59 20 GLY B CA 1
ATOM 1569 C C . GLY B 1 20 ? -20.734 49.219 28.281 1 41.59 20 GLY B C 1
ATOM 1570 O O . GLY B 1 20 ? -19.578 49.594 28.156 1 41.59 20 GLY B O 1
ATOM 1571 N N . LEU B 1 21 ? -20.875 48.188 29.156 1 47.97 21 LEU B N 1
ATOM 1572 C CA . LEU B 1 21 ? -19.984 47.031 29.141 1 47.97 21 LEU B CA 1
ATOM 1573 C C . LEU B 1 21 ? -19.781 46.5 27.719 1 47.97 21 LEU B C 1
ATOM 1575 O O . LEU B 1 21 ? -20.703 45.938 27.125 1 47.97 21 LEU B O 1
ATOM 1579 N N . PHE B 1 22 ? -18.891 47.156 26.969 1 48.91 22 PHE B N 1
ATOM 1580 C CA . PHE B 1 22 ? -18.406 46.531 25.75 1 48.91 22 PHE B CA 1
ATOM 1581 C C . PHE B 1 22 ? -17.828 45.156 26.047 1 48.91 22 PHE B C 1
ATOM 1583 O O . PHE B 1 22 ? -16.75 45.031 26.625 1 48.91 22 PHE B O 1
ATOM 1590 N N . PHE B 1 23 ? -18.688 44.094 26.172 1 50.22 23 PHE B N 1
ATOM 1591 C CA . PHE B 1 23 ? -18.219 42.719 26.109 1 50.22 23 PHE B CA 1
ATOM 1592 C C . PHE B 1 23 ? -17.438 42.469 24.828 1 50.22 23 PHE B C 1
ATOM 1594 O O . PHE B 1 23 ? -18.016 42.375 23.734 1 50.22 23 PHE B O 1
ATOM 1601 N N . MET B 1 24 ? -16.219 42.875 24.75 1 46.44 24 MET B N 1
ATOM 1602 C CA . MET B 1 24 ? -15.344 42.406 23.688 1 46.44 24 MET B CA 1
ATOM 1603 C C . MET B 1 24 ? -15.312 40.875 23.672 1 46.44 24 MET B C 1
ATOM 1605 O O . MET B 1 24 ? -14.766 40.25 24.578 1 46.44 24 MET B O 1
ATOM 1609 N N . THR B 1 25 ? -16.219 40.156 23 1 49.16 25 THR B N 1
ATOM 1610 C CA . THR B 1 25 ? -16.062 38.75 22.656 1 49.16 25 THR B CA 1
ATOM 1611 C C . THR B 1 25 ? -14.758 38.531 21.875 1 49.16 25 THR B C 1
ATOM 1613 O O . THR B 1 25 ? -14.586 39.062 20.781 1 49.16 25 THR B O 1
ATOM 1616 N N . GLN B 1 26 ? -13.648 38.406 22.484 1 46.69 26 GLN B N 1
ATOM 1617 C CA . GLN B 1 26 ? -12.523 37.844 21.766 1 46.69 26 GLN B CA 1
ATOM 1618 C C . GLN B 1 26 ? -12.891 36.469 21.172 1 46.69 26 GLN B C 1
ATOM 1620 O O . GLN B 1 26 ? -13.164 35.531 21.906 1 46.69 26 GLN B O 1
ATOM 1625 N N . GLY B 1 27 ? -13.445 36.406 20.031 1 40.03 27 GLY B N 1
ATOM 1626 C CA . GLY B 1 27 ? -13.539 35.125 19.359 1 40.03 27 GLY B CA 1
ATOM 1627 C C . GLY B 1 27 ? -12.203 34.438 19.219 1 40.03 27 GLY B C 1
ATOM 1628 O O . GLY B 1 27 ? -11.266 34.969 18.625 1 40.03 27 GLY B O 1
ATOM 1629 N N . ILE B 1 28 ? -11.727 33.719 20.109 1 42.31 28 ILE B N 1
ATOM 1630 C CA . ILE B 1 28 ? -10.641 32.781 19.812 1 42.31 28 ILE B CA 1
ATOM 1631 C C . ILE B 1 28 ? -10.859 32.188 18.422 1 42.31 28 ILE B C 1
ATOM 1633 O O . ILE B 1 28 ? -11.867 31.516 18.188 1 42.31 28 ILE B O 1
ATOM 1637 N N . ALA B 1 29 ? -10.438 32.75 17.375 1 42.88 29 ALA B N 1
ATOM 1638 C CA . ALA B 1 29 ? -10.359 32.031 16.094 1 42.88 29 ALA B CA 1
ATOM 1639 C C . ALA B 1 29 ? -9.875 30.609 16.297 1 42.88 29 ALA B C 1
ATOM 1641 O O . ALA B 1 29 ? -8.703 30.375 16.625 1 42.88 29 ALA B O 1
ATOM 1642 N N . ALA B 1 30 ? -10.57 29.781 16.859 1 46.47 30 ALA B N 1
ATOM 1643 C CA . ALA B 1 30 ? -10.242 28.359 16.938 1 46.47 30 ALA B CA 1
ATOM 1644 C C . ALA B 1 30 ? -9.68 27.859 15.617 1 46.47 30 ALA B C 1
ATOM 1646 O O . ALA B 1 30 ? -10.266 28.094 14.555 1 46.47 30 ALA B O 1
ATOM 1647 N N . HIS B 1 31 ? -8.406 27.953 15.477 1 55.28 31 HIS B N 1
ATOM 1648 C CA . HIS B 1 31 ? -7.785 27.359 14.305 1 55.28 31 HIS B CA 1
ATOM 1649 C C . HIS B 1 31 ? -8.531 26.094 13.875 1 55.28 31 HIS B C 1
ATOM 1651 O O . HIS B 1 31 ? -8.68 25.156 14.656 1 55.28 31 HIS B O 1
ATOM 1657 N N . ALA B 1 32 ? -9.5 26.359 12.945 1 67.25 32 ALA B N 1
ATOM 1658 C CA . ALA B 1 32 ? -10.422 25.312 12.523 1 67.25 32 ALA B CA 1
ATOM 1659 C C . ALA B 1 32 ? -9.672 24.125 11.938 1 67.25 32 ALA B C 1
ATOM 1661 O O . ALA B 1 32 ? -8.984 24.25 10.922 1 67.25 32 ALA B O 1
ATOM 1662 N N . THR B 1 33 ? -9.117 23.219 12.727 1 83.31 33 THR B N 1
ATOM 1663 C CA . THR B 1 33 ? -8.625 21.922 12.234 1 83.31 33 THR B CA 1
ATOM 1664 C C . THR B 1 33 ? -9.781 20.984 11.93 1 83.31 33 THR B C 1
ATOM 1666 O O . THR B 1 33 ? -10.922 21.25 12.32 1 83.31 33 THR B O 1
ATOM 1669 N N . LEU B 1 34 ? -9.523 20.078 10.93 1 89.94 34 LEU B N 1
ATOM 1670 C CA . LEU B 1 34 ? -10.539 19.047 10.695 1 89.94 34 LEU B CA 1
ATOM 1671 C C . LEU B 1 34 ? -10.789 18.234 11.961 1 89.94 34 LEU B C 1
ATOM 1673 O O . LEU B 1 34 ? -9.852 17.922 12.695 1 89.94 34 LEU B O 1
ATOM 1677 N N . SER B 1 35 ? -12.039 17.984 12.25 1 89.12 35 SER B N 1
ATOM 1678 C CA . SER B 1 35 ? -12.43 17.328 13.492 1 89.12 35 SER B CA 1
ATOM 1679 C C . SER B 1 35 ? -12.242 15.82 13.406 1 89.12 35 SER B C 1
ATOM 1681 O O . SER B 1 35 ? -12.531 15.219 12.375 1 89.12 35 SER B O 1
ATOM 1683 N N . MET B 1 36 ? -11.766 15.273 14.508 1 89.88 36 MET B N 1
ATOM 1684 C CA . MET B 1 36 ? -11.695 13.82 14.602 1 89.88 36 MET B CA 1
ATOM 1685 C C . MET B 1 36 ? -13.062 13.195 14.344 1 89.88 36 MET B C 1
ATOM 1687 O O . MET B 1 36 ? -14.086 13.734 14.766 1 89.88 36 MET B O 1
ATOM 1691 N N . GLY B 1 37 ? -13.086 12.094 13.695 1 87.5 37 GLY B N 1
ATOM 1692 C CA . GLY B 1 37 ? -14.328 11.383 13.438 1 87.5 37 GLY B CA 1
ATOM 1693 C C . GLY B 1 37 ? -14.93 11.703 12.078 1 87.5 37 GLY B C 1
ATOM 1694 O O . GLY B 1 37 ? -15.695 10.914 11.531 1 87.5 37 GLY B O 1
ATOM 1695 N N . PHE B 1 38 ? -14.602 12.906 11.5 1 87.19 38 PHE B N 1
ATOM 1696 C CA . PHE B 1 38 ? -15.102 13.305 10.188 1 87.19 38 PHE B CA 1
ATOM 1697 C C . PHE B 1 38 ? -14.273 12.672 9.078 1 87.19 38 PHE B C 1
ATOM 1699 O O . PHE B 1 38 ? -13.125 12.273 9.312 1 87.19 38 PHE B O 1
ATOM 1706 N N . HIS B 1 39 ? -14.922 12.586 7.867 1 91.19 39 HIS B N 1
ATOM 1707 C CA . HIS B 1 39 ? -14.195 12.031 6.727 1 91.19 39 HIS B CA 1
ATOM 1708 C C . HIS B 1 39 ? -13.25 13.062 6.121 1 91.19 39 HIS B C 1
ATOM 1710 O O . HIS B 1 39 ? -13.648 14.195 5.859 1 91.19 39 HIS B O 1
ATOM 1716 N N . ALA B 1 40 ? -12.039 12.656 5.984 1 93.31 40 ALA B N 1
ATOM 1717 C CA . ALA B 1 40 ? -11.07 13.516 5.324 1 93.31 40 ALA B CA 1
ATOM 1718 C C . ALA B 1 40 ? -11.43 13.734 3.857 1 93.31 40 ALA B C 1
ATOM 1720 O O . ALA B 1 40 ? -11.766 12.781 3.146 1 93.31 40 ALA B O 1
ATOM 1721 N N . PRO B 1 41 ? -11.344 14.906 3.352 1 91.75 41 PRO B N 1
ATOM 1722 C CA . PRO B 1 41 ? -11.633 15.148 1.936 1 91.75 41 PRO B CA 1
ATOM 1723 C C . PRO B 1 41 ? -10.594 14.531 1.006 1 91.75 41 PRO B C 1
ATOM 1725 O O . PRO B 1 41 ? -9.406 14.492 1.341 1 91.75 41 PRO B O 1
ATOM 1728 N N . PRO B 1 42 ? -11.094 14.086 -0.158 1 89.38 42 PRO B N 1
ATOM 1729 C CA . PRO B 1 42 ? -10.125 13.594 -1.141 1 89.38 42 PRO B CA 1
ATOM 1730 C C . PRO B 1 42 ? -9.266 14.711 -1.735 1 89.38 42 PRO B C 1
ATOM 1732 O O . PRO B 1 42 ? -9.734 15.844 -1.869 1 89.38 42 PRO B O 1
ATOM 1735 N N . PHE B 1 43 ? -7.949 14.422 -2.045 1 91.44 43 PHE B N 1
ATOM 1736 C CA . PHE B 1 43 ? -7.078 15.336 -2.771 1 91.44 43 PHE B CA 1
ATOM 1737 C C . PHE B 1 43 ? -5.93 14.586 -3.43 1 91.44 43 PHE B C 1
ATOM 1739 O O . PHE B 1 43 ? -5.715 13.406 -3.156 1 91.44 43 PHE B O 1
ATOM 1746 N N . GLU B 1 44 ? -5.293 15.297 -4.371 1 90.25 44 GLU B N 1
ATOM 1747 C CA . GLU B 1 44 ? -4.082 14.82 -5.031 1 90.25 44 GLU B CA 1
ATOM 1748 C C . GLU B 1 44 ? -2.953 15.844 -4.91 1 90.25 44 GLU B C 1
ATOM 1750 O O . GLU B 1 44 ? -3.203 17.031 -4.688 1 90.25 44 GLU B O 1
ATOM 1755 N N . ALA B 1 45 ? -1.72 15.289 -5.02 1 93 45 ALA B N 1
ATOM 1756 C CA . ALA B 1 45 ? -0.536 16.141 -4.941 1 93 45 ALA B CA 1
ATOM 1757 C C . ALA B 1 45 ? 0.641 15.516 -5.684 1 93 45 ALA B C 1
ATOM 1759 O O . ALA B 1 45 ? 0.613 14.328 -6.02 1 93 45 ALA B O 1
ATOM 1760 N N . SER B 1 46 ? 1.587 16.391 -6.078 1 91.62 46 SER B N 1
ATOM 1761 C CA . SER B 1 46 ? 2.854 15.945 -6.648 1 91.62 46 SER B CA 1
ATOM 1762 C C . SER B 1 46 ? 4.004 16.141 -5.668 1 91.62 46 SER B C 1
ATOM 1764 O O . SER B 1 46 ? 3.998 17.094 -4.883 1 91.62 46 SER B O 1
ATOM 1766 N N . GLY B 1 47 ? 4.973 15.156 -5.734 1 90.5 47 GLY B N 1
ATOM 1767 C CA . GLY B 1 47 ? 6.082 15.234 -4.797 1 90.5 47 GLY B CA 1
ATOM 1768 C C . GLY B 1 47 ? 7.324 14.508 -5.281 1 90.5 47 GLY B C 1
ATOM 1769 O O . GLY B 1 47 ? 7.449 14.211 -6.473 1 90.5 47 GLY B O 1
ATOM 1770 N N . MET B 1 48 ? 8.328 14.469 -4.332 1 83.31 48 MET B N 1
ATOM 1771 C CA . MET B 1 48 ? 9.594 13.781 -4.582 1 83.31 48 MET B CA 1
ATOM 1772 C C . MET B 1 48 ? 9.898 12.781 -3.473 1 83.31 48 MET B C 1
ATOM 1774 O O . MET B 1 48 ? 9.562 13.016 -2.311 1 83.31 48 MET B O 1
ATOM 1778 N N . MET B 1 49 ? 10.508 11.641 -3.861 1 78.06 49 MET B N 1
ATOM 1779 C CA . MET B 1 49 ? 11.102 10.664 -2.957 1 78.06 49 MET B CA 1
ATOM 1780 C C . MET B 1 49 ? 12.453 10.188 -3.484 1 78.06 49 MET B C 1
ATOM 1782 O O . MET B 1 49 ? 12.555 9.75 -4.633 1 78.06 49 MET B O 1
ATOM 1786 N N . MET B 1 50 ? 13.461 10.359 -2.619 1 74.56 50 MET B N 1
ATOM 1787 C CA . MET B 1 50 ? 14.82 9.992 -3.018 1 74.56 50 MET B CA 1
ATOM 1788 C C . MET B 1 50 ? 15.211 10.688 -4.316 1 74.56 50 MET B C 1
ATOM 1790 O O . MET B 1 50 ? 15.805 10.07 -5.199 1 74.56 50 MET B O 1
ATOM 1794 N N . GLY B 1 51 ? 14.703 11.93 -4.473 1 77.12 51 GLY B N 1
ATOM 1795 C CA . GLY B 1 51 ? 15.039 12.742 -5.633 1 77.12 51 GLY B CA 1
ATOM 1796 C C . GLY B 1 51 ? 14.242 12.375 -6.871 1 77.12 51 GLY B C 1
ATOM 1797 O O . GLY B 1 51 ? 14.461 12.93 -7.945 1 77.12 51 GLY B O 1
ATOM 1798 N N . LEU B 1 52 ? 13.344 11.445 -6.844 1 75.06 52 LEU B N 1
ATOM 1799 C CA . LEU B 1 52 ? 12.523 11.008 -7.965 1 75.06 52 LEU B CA 1
ATOM 1800 C C . LEU B 1 52 ? 11.086 11.516 -7.82 1 75.06 52 LEU B C 1
ATOM 1802 O O . LEU B 1 52 ? 10.539 11.516 -6.715 1 75.06 52 LEU B O 1
ATOM 1806 N N . PRO B 1 53 ? 10.469 11.914 -8.945 1 82.31 53 PRO B N 1
ATOM 1807 C CA . PRO B 1 53 ? 9.094 12.406 -8.883 1 82.31 53 PRO B CA 1
ATOM 1808 C C . PRO B 1 53 ? 8.086 11.297 -8.602 1 82.31 53 PRO B C 1
ATOM 1810 O O . PRO B 1 53 ? 8.305 10.148 -8.984 1 82.31 53 PRO B O 1
ATOM 1813 N N . PHE B 1 54 ? 6.992 11.672 -7.832 1 73.38 54 PHE B N 1
ATOM 1814 C CA . PHE B 1 54 ? 5.863 10.766 -7.652 1 73.38 54 PHE B CA 1
ATOM 1815 C C . PHE B 1 54 ? 4.555 11.539 -7.574 1 73.38 54 PHE B C 1
ATOM 1817 O O . PHE B 1 54 ? 4.562 12.766 -7.414 1 73.38 54 PHE B O 1
ATOM 1824 N N . HIS B 1 55 ? 3.389 10.797 -7.836 1 82.19 55 HIS B N 1
ATOM 1825 C CA . HIS B 1 55 ? 2.037 11.32 -7.684 1 82.19 55 HIS B CA 1
ATOM 1826 C C . HIS B 1 55 ? 1.334 10.695 -6.484 1 82.19 55 HIS B C 1
ATOM 1828 O O . HIS B 1 55 ? 1.407 9.484 -6.277 1 82.19 55 HIS B O 1
ATOM 1834 N N . PHE B 1 56 ? 0.757 11.547 -5.602 1 86.94 56 PHE B N 1
ATOM 1835 C CA . PHE B 1 56 ? 0.019 11.102 -4.426 1 86.94 56 PHE B CA 1
ATOM 1836 C C . PHE B 1 56 ? -1.479 11.305 -4.617 1 86.94 56 PHE B C 1
ATOM 1838 O O . PHE B 1 56 ? -1.91 12.344 -5.121 1 86.94 56 PHE B O 1
ATOM 1845 N N . SER B 1 57 ? -2.266 10.312 -4.25 1 84.81 57 SER B N 1
ATOM 1846 C CA . SER B 1 57 ? -3.715 10.359 -4.078 1 84.81 57 SER B CA 1
ATOM 1847 C C . SER B 1 57 ? -4.133 9.766 -2.736 1 84.81 57 SER B C 1
ATOM 1849 O O . SER B 1 57 ? -3.775 8.633 -2.418 1 84.81 57 SER B O 1
ATOM 1851 N N . LEU B 1 58 ? -4.918 10.609 -1.909 1 89.69 58 LEU B N 1
ATOM 1852 C CA . LEU B 1 58 ? -5.355 10.086 -0.62 1 89.69 58 LEU B CA 1
ATOM 1853 C C . LEU B 1 58 ? -6.176 8.812 -0.802 1 89.69 58 LEU B C 1
ATOM 1855 O O . LEU B 1 58 ? -5.98 7.832 -0.075 1 89.69 58 LEU B O 1
ATOM 1859 N N . ASP B 1 59 ? -7.105 8.789 -1.772 1 78.62 59 ASP B N 1
ATOM 1860 C CA . ASP B 1 59 ? -7.945 7.625 -2.031 1 78.62 59 ASP B CA 1
ATOM 1861 C C . ASP B 1 59 ? -7.094 6.387 -2.303 1 78.62 59 ASP B C 1
ATOM 1863 O O . ASP B 1 59 ? -7.355 5.316 -1.748 1 78.62 59 ASP B O 1
ATOM 1867 N N . GLN B 1 60 ? -6.121 6.574 -3.111 1 73.19 60 GLN B N 1
ATOM 1868 C CA . GLN B 1 60 ? -5.258 5.449 -3.453 1 73.19 60 GLN B CA 1
ATOM 1869 C C . GLN B 1 60 ? -4.453 4.984 -2.242 1 73.19 60 GLN B C 1
ATOM 1871 O O . GLN B 1 60 ? -4.273 3.783 -2.031 1 73.19 60 GLN B O 1
ATOM 1876 N N . ALA B 1 61 ? -3.982 5.977 -1.443 1 79.44 61 ALA B N 1
ATOM 1877 C CA . ALA B 1 61 ? -3.158 5.664 -0.279 1 79.44 61 ALA B CA 1
ATOM 1878 C C . ALA B 1 61 ? -3.953 4.883 0.763 1 79.44 61 ALA B C 1
ATOM 1880 O O . ALA B 1 61 ? -3.381 4.129 1.552 1 79.44 61 ALA B O 1
ATOM 1881 N N . LEU B 1 62 ? -5.312 5.047 0.774 1 79.06 62 LEU B N 1
ATOM 1882 C CA . LEU B 1 62 ? -6.164 4.426 1.782 1 79.06 62 LEU B CA 1
ATOM 1883 C C . LEU B 1 62 ? -6.684 3.074 1.299 1 79.06 62 LEU B C 1
ATOM 1885 O O . LEU B 1 62 ? -7.262 2.314 2.076 1 79.06 62 LEU B O 1
ATOM 1889 N N . LYS B 1 63 ? -6.672 2.824 0.043 1 68.62 63 LYS B N 1
ATOM 1890 C CA . LYS B 1 63 ? -7.273 1.634 -0.549 1 68.62 63 LYS B CA 1
ATOM 1891 C C . LYS B 1 63 ? -6.531 0.371 -0.125 1 68.62 63 LYS B C 1
ATOM 1893 O O . LYS B 1 63 ? -5.316 0.401 0.086 1 68.62 63 LYS B O 1
ATOM 1898 N N . ASN B 1 64 ? -7.5 -0.603 0.109 1 68.19 64 ASN B N 1
ATOM 1899 C CA . ASN B 1 64 ? -7.047 -1.984 0.234 1 68.19 64 ASN B CA 1
ATOM 1900 C C . ASN B 1 64 ? -6.656 -2.57 -1.119 1 68.19 64 ASN B C 1
ATOM 1902 O O . ASN B 1 64 ? -7.277 -2.264 -2.137 1 68.19 64 ASN B O 1
ATOM 1906 N N . THR B 1 65 ? -5.578 -3.035 -1.206 1 76.06 65 THR B N 1
ATOM 1907 C CA . THR B 1 65 ? -4.961 -3.408 -2.475 1 76.06 65 THR B CA 1
ATOM 1908 C C . THR B 1 65 ? -5.082 -4.91 -2.713 1 76.06 65 THR B C 1
ATOM 1910 O O . THR B 1 65 ? -4.672 -5.711 -1.872 1 76.06 65 THR B O 1
ATOM 1913 N N . PRO B 1 66 ? -5.938 -5.289 -3.756 1 89.81 66 PRO B N 1
ATOM 1914 C CA . PRO B 1 66 ? -5.785 -6.695 -4.129 1 89.81 66 PRO B CA 1
ATOM 1915 C C . PRO B 1 66 ? -4.328 -7.082 -4.383 1 89.81 66 PRO B C 1
ATOM 1917 O O . PRO B 1 66 ? -3.521 -6.238 -4.777 1 89.81 66 PRO B O 1
ATOM 1920 N N . VAL B 1 67 ? -4.062 -8.383 -4.109 1 94.06 67 VAL B N 1
ATOM 1921 C CA . VAL B 1 67 ? -2.719 -8.906 -4.336 1 94.06 67 VAL B CA 1
ATOM 1922 C C . VAL B 1 67 ? -2.766 -10 -5.398 1 94.06 67 VAL B C 1
ATOM 1924 O O . VAL B 1 67 ? -3.662 -10.852 -5.383 1 94.06 67 VAL B O 1
ATOM 1927 N N . ILE B 1 68 ? -1.875 -9.922 -6.363 1 97.5 68 ILE B N 1
ATOM 1928 C CA . ILE B 1 68 ? -1.695 -10.93 -7.398 1 97.5 68 ILE B CA 1
ATOM 1929 C C . ILE B 1 68 ? -0.46 -11.773 -7.09 1 97.5 68 ILE B C 1
ATOM 1931 O O . ILE B 1 68 ? 0.655 -11.25 -7.023 1 97.5 68 ILE B O 1
ATOM 1935 N N . LEU B 1 69 ? -0.684 -13.086 -6.836 1 98.06 69 LEU B N 1
ATOM 1936 C CA . LEU B 1 69 ? 0.4 -14.047 -6.676 1 98.06 69 LEU B CA 1
ATOM 1937 C C . LEU B 1 69 ? 0.654 -14.805 -7.977 1 98.06 69 LEU B C 1
ATOM 1939 O O . LEU B 1 69 ? -0.233 -15.492 -8.484 1 98.06 69 LEU B O 1
ATOM 1943 N N . TYR B 1 70 ? 1.811 -14.648 -8.523 1 97.88 70 TYR B N 1
ATOM 1944 C CA . TYR B 1 70 ? 2.23 -15.406 -9.695 1 97.88 70 TYR B CA 1
ATOM 1945 C C . TYR B 1 70 ? 3.287 -16.438 -9.336 1 97.88 70 TYR B C 1
ATOM 1947 O O . TYR B 1 70 ? 4.441 -16.094 -9.07 1 97.88 70 TYR B O 1
ATOM 1955 N N . PHE B 1 71 ? 2.924 -17.688 -9.336 1 97.56 71 PHE B N 1
ATOM 1956 C CA . PHE B 1 71 ? 3.848 -18.781 -9.07 1 97.56 71 PHE B CA 1
ATOM 1957 C C . PHE B 1 71 ? 4.445 -19.328 -10.367 1 97.56 71 PHE B C 1
ATOM 1959 O O . PHE B 1 71 ? 3.713 -19.734 -11.266 1 97.56 71 PHE B O 1
ATOM 1966 N N . SER B 1 72 ? 5.727 -19.391 -10.367 1 96.12 72 SER B N 1
ATOM 1967 C CA . SER B 1 72 ? 6.418 -19.703 -11.609 1 96.12 72 SER B CA 1
ATOM 1968 C C . SER B 1 72 ? 7.363 -20.891 -11.43 1 96.12 72 SER B C 1
ATOM 1970 O O . SER B 1 72 ? 8.008 -21.016 -10.391 1 96.12 72 SER B O 1
ATOM 1972 N N . ALA B 1 73 ? 7.543 -21.594 -12.508 1 94.44 73 ALA B N 1
ATOM 1973 C CA . ALA B 1 73 ? 8.469 -22.734 -12.547 1 94.44 73 ALA B CA 1
ATOM 1974 C C . ALA B 1 73 ? 9.875 -22.266 -12.914 1 94.44 73 ALA B C 1
ATOM 1976 O O . ALA B 1 73 ? 10.812 -23.078 -12.93 1 94.44 73 ALA B O 1
ATOM 1977 N N . ALA B 1 74 ? 10.133 -21.031 -13.117 1 90.56 74 ALA B N 1
ATOM 1978 C CA . ALA B 1 74 ? 11.367 -20.516 -13.703 1 90.56 74 ALA B CA 1
ATOM 1979 C C . ALA B 1 74 ? 12.523 -20.609 -12.703 1 90.56 74 ALA B C 1
ATOM 1981 O O . ALA B 1 74 ? 13.688 -20.5 -13.086 1 90.56 74 ALA B O 1
ATOM 1982 N N . GLY B 1 75 ? 12.273 -20.844 -11.5 1 88.94 75 GLY B N 1
ATOM 1983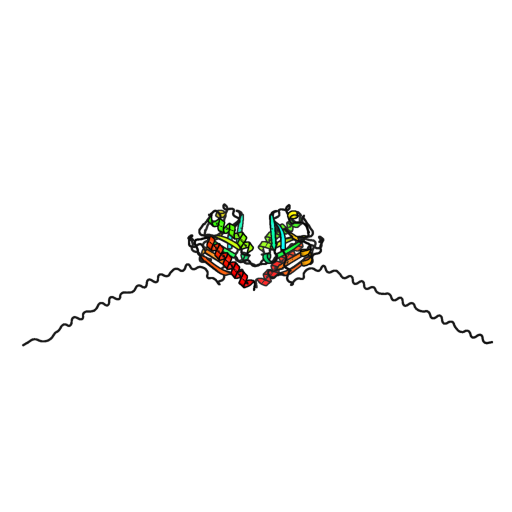 C CA . GLY B 1 75 ? 13.328 -20.984 -10.508 1 88.94 75 GLY B CA 1
ATOM 1984 C C . GLY B 1 75 ? 14.117 -19.688 -10.297 1 88.94 75 GLY B C 1
ATOM 1985 O O . GLY B 1 75 ? 13.531 -18.625 -10.133 1 88.94 75 GLY B O 1
ATOM 1986 N N . SER B 1 76 ? 15.453 -19.859 -10.242 1 88 76 SER B N 1
ATOM 1987 C CA . SER B 1 76 ? 16.328 -18.719 -9.938 1 88 76 SER B CA 1
ATOM 1988 C C . SER B 1 76 ? 16.391 -17.734 -11.094 1 88 76 SER B C 1
ATOM 1990 O O . SER B 1 76 ? 16.891 -16.625 -10.938 1 88 76 SER B O 1
ATOM 1992 N N . ASP B 1 77 ? 15.875 -18.141 -12.156 1 89.31 77 ASP B N 1
ATOM 1993 C CA . ASP B 1 77 ? 15.953 -17.297 -13.336 1 89.31 77 ASP B CA 1
ATOM 1994 C C . ASP B 1 77 ? 14.742 -16.375 -13.43 1 89.31 77 ASP B C 1
ATOM 1996 O O . ASP B 1 77 ? 14.672 -15.516 -14.32 1 89.31 77 ASP B O 1
ATOM 2000 N N . LEU B 1 78 ? 13.906 -16.594 -12.445 1 90.31 78 LEU B N 1
ATOM 2001 C CA . LEU B 1 78 ? 12.75 -15.695 -12.453 1 90.31 78 LEU B CA 1
ATOM 2002 C C . LEU B 1 78 ? 13.195 -14.242 -12.305 1 90.31 78 LEU B C 1
ATOM 2004 O O . LEU B 1 78 ? 13.977 -13.914 -11.414 1 90.31 78 LEU B O 1
ATOM 2008 N N . GLY B 1 79 ? 12.906 -13.367 -13.141 1 88.12 79 GLY B N 1
ATOM 2009 C CA . GLY B 1 79 ? 13.305 -11.969 -13.188 1 88.12 79 GLY B CA 1
ATOM 2010 C C . GLY B 1 79 ? 14.344 -11.688 -14.258 1 88.12 79 GLY B C 1
ATOM 2011 O O . GLY B 1 79 ? 14.523 -10.531 -14.664 1 88.12 79 GLY B O 1
ATOM 2012 N N . CYS B 1 80 ? 15.094 -12.703 -14.672 1 88.62 80 CYS B N 1
ATOM 2013 C CA . CYS B 1 80 ? 16.172 -12.523 -15.641 1 88.62 80 CYS B CA 1
ATOM 2014 C C . CYS B 1 80 ? 15.742 -12.992 -17.016 1 88.62 80 CYS B C 1
ATOM 2016 O O . CYS B 1 80 ? 16.375 -12.641 -18.016 1 88.62 80 CYS B O 1
ATOM 2018 N N . ARG B 1 81 ? 14.617 -13.711 -17.031 1 87.06 81 ARG B N 1
ATOM 2019 C CA . ARG B 1 81 ? 14.164 -14.297 -18.297 1 87.06 81 ARG B CA 1
ATOM 2020 C C . ARG B 1 81 ? 13.312 -13.305 -19.078 1 87.06 81 ARG B C 1
ATOM 2022 O O . ARG B 1 81 ? 12.766 -12.359 -18.516 1 87.06 81 ARG B O 1
ATOM 2029 N N . GLU B 1 82 ? 13.164 -13.617 -20.359 1 85.31 82 GLU B N 1
ATOM 2030 C CA . GLU B 1 82 ? 12.359 -12.781 -21.25 1 85.31 82 GLU B CA 1
ATOM 2031 C C . GLU B 1 82 ? 10.914 -12.703 -20.766 1 85.31 82 GLU B C 1
ATOM 2033 O O . GLU B 1 82 ? 10.289 -11.641 -20.828 1 85.31 82 GLU B O 1
ATOM 2038 N N . ASP B 1 83 ? 10.43 -13.773 -20.328 1 85.75 83 ASP B N 1
ATOM 2039 C CA . ASP B 1 83 ? 9.039 -13.828 -19.891 1 85.75 83 ASP B CA 1
ATOM 2040 C C . ASP B 1 83 ? 8.812 -12.945 -18.656 1 85.75 83 ASP B C 1
ATOM 2042 O O . ASP B 1 83 ? 7.703 -12.453 -18.438 1 85.75 83 ASP B O 1
ATOM 2046 N N . SER B 1 84 ? 9.891 -12.695 -17.953 1 88.81 84 SER B N 1
ATOM 2047 C CA . SER B 1 84 ? 9.805 -11.797 -16.812 1 88.81 84 SER B CA 1
ATOM 2048 C C . SER B 1 84 ? 9.5 -10.367 -17.234 1 88.81 84 SER B C 1
ATOM 2050 O O . SER B 1 84 ? 8.906 -9.602 -16.484 1 88.81 84 SER B O 1
ATOM 2052 N N . GLN B 1 85 ? 9.914 -10.086 -18.469 1 92.06 85 GLN B N 1
ATOM 2053 C CA . GLN B 1 85 ? 9.703 -8.727 -18.953 1 92.06 85 GLN B CA 1
ATOM 2054 C C . GLN B 1 85 ? 8.211 -8.406 -19.031 1 92.06 85 GLN B C 1
ATOM 2056 O O . GLN B 1 85 ? 7.801 -7.273 -18.766 1 92.06 85 GLN B O 1
ATOM 2061 N N . ILE B 1 86 ? 7.418 -9.391 -19.375 1 94.56 86 ILE B N 1
ATOM 2062 C CA . ILE B 1 86 ? 5.973 -9.18 -19.422 1 94.56 86 ILE B CA 1
ATOM 2063 C C . ILE B 1 86 ? 5.453 -8.836 -18.031 1 94.56 86 ILE B C 1
ATOM 2065 O O . ILE B 1 86 ? 4.625 -7.938 -17.875 1 94.56 86 ILE B O 1
ATOM 2069 N N . LEU B 1 87 ? 5.934 -9.516 -17.047 1 95.62 87 LEU B N 1
ATOM 2070 C CA . LEU B 1 87 ? 5.535 -9.234 -15.664 1 95.62 87 LEU B CA 1
ATOM 2071 C C . LEU B 1 87 ? 6.02 -7.855 -15.227 1 95.62 87 LEU B C 1
ATOM 2073 O O . LEU B 1 87 ? 5.258 -7.082 -14.648 1 95.62 87 LEU B O 1
ATOM 2077 N N . VAL B 1 88 ? 7.281 -7.555 -15.562 1 90.62 88 VAL B N 1
ATOM 2078 C CA . VAL B 1 88 ? 7.91 -6.293 -15.195 1 90.62 88 VAL B CA 1
ATOM 2079 C C . VAL B 1 88 ? 7.133 -5.129 -15.812 1 90.62 88 VAL B C 1
ATOM 2081 O O . VAL B 1 88 ? 6.863 -4.133 -15.133 1 90.62 88 VAL B O 1
ATOM 2084 N N . LYS B 1 89 ? 6.723 -5.289 -17.031 1 90.75 89 LYS B N 1
ATOM 2085 C CA . LYS B 1 89 ? 5.984 -4.238 -17.734 1 90.75 89 LYS B CA 1
ATOM 2086 C C . LYS B 1 89 ? 4.559 -4.125 -17.188 1 90.75 89 LYS B C 1
ATOM 2088 O O . LYS B 1 89 ? 3.977 -3.039 -17.203 1 90.75 89 LYS B O 1
ATOM 2093 N N . SER B 1 90 ? 4.02 -5.152 -16.688 1 93.69 90 SER B N 1
ATOM 2094 C CA . SER B 1 90 ? 2.637 -5.18 -16.234 1 93.69 90 SER B CA 1
ATOM 2095 C C . SER B 1 90 ? 2.52 -4.641 -14.805 1 93.69 90 SER B C 1
ATOM 2097 O O . SER B 1 90 ? 1.469 -4.129 -14.414 1 93.69 90 SER B O 1
ATOM 2099 N N . ALA B 1 91 ? 3.609 -4.723 -14.039 1 89 91 ALA B N 1
ATOM 2100 C CA . ALA B 1 91 ? 3.58 -4.395 -12.609 1 89 91 ALA B CA 1
ATOM 2101 C C . ALA B 1 91 ? 3.145 -2.949 -12.391 1 89 91 ALA B C 1
ATOM 2103 O O . ALA B 1 91 ? 2.215 -2.686 -11.625 1 89 91 ALA B O 1
ATOM 2104 N N . PRO B 1 92 ? 3.711 -1.963 -13.133 1 79.25 92 PRO B N 1
ATOM 2105 C CA . PRO B 1 92 ? 3.25 -0.587 -12.93 1 79.25 92 PRO B CA 1
ATOM 2106 C C . PRO B 1 92 ? 1.807 -0.376 -13.375 1 79.25 92 PRO B C 1
ATOM 2108 O O . PRO B 1 92 ? 1.073 0.407 -12.766 1 79.25 92 PRO B O 1
ATOM 2111 N N . LYS B 1 93 ? 1.374 -1.049 -14.375 1 81.56 93 LYS B N 1
ATOM 2112 C CA . LYS B 1 93 ? -0.006 -0.95 -14.844 1 81.56 93 LYS B CA 1
ATOM 2113 C C . LYS B 1 93 ? -0.978 -1.487 -13.797 1 81.56 93 LYS B C 1
ATOM 2115 O O . LYS B 1 93 ? -2.014 -0.874 -13.531 1 81.56 93 LYS B O 1
ATOM 2120 N N . LEU B 1 94 ? -0.627 -2.59 -13.219 1 88.81 94 LEU B N 1
ATOM 2121 C CA . LEU B 1 94 ? -1.457 -3.193 -12.18 1 88.81 94 LEU B CA 1
ATOM 2122 C C . LEU B 1 94 ? -1.504 -2.311 -10.938 1 88.81 94 LEU B C 1
ATOM 2124 O O . LEU B 1 94 ? -2.559 -2.166 -10.312 1 88.81 94 LEU B O 1
ATOM 2128 N N . ARG B 1 95 ? -0.357 -1.731 -10.68 1 78.06 95 ARG B N 1
ATOM 2129 C CA . ARG B 1 95 ? -0.296 -0.814 -9.547 1 78.06 95 ARG B CA 1
ATOM 2130 C C . ARG B 1 95 ? -1.215 0.384 -9.758 1 78.06 95 ARG B C 1
ATOM 2132 O O . ARG B 1 95 ? -1.932 0.795 -8.844 1 78.06 95 ARG B O 1
ATOM 2139 N N . THR B 1 96 ? -1.248 0.854 -10.922 1 71.94 96 THR B N 1
ATOM 2140 C CA . THR B 1 96 ? -2.111 1.981 -11.258 1 71.94 96 THR B CA 1
ATOM 2141 C C . THR B 1 96 ? -3.582 1.59 -11.133 1 71.94 96 THR B C 1
ATOM 2143 O O . THR B 1 96 ? -4.43 2.428 -10.812 1 71.94 96 THR B O 1
ATOM 2146 N N . GLN B 1 97 ? -3.795 0.356 -11.281 1 78.06 97 GLN B N 1
ATOM 2147 C CA . GLN B 1 97 ? -5.156 -0.15 -11.156 1 78.06 97 GLN B CA 1
ATOM 2148 C C . GLN B 1 97 ? -5.473 -0.54 -9.719 1 78.06 97 GLN B C 1
ATOM 2150 O O . GLN B 1 97 ? -6.551 -1.062 -9.43 1 78.06 97 GLN B O 1
ATOM 2155 N N . GLY B 1 98 ? -4.508 -0.425 -8.898 1 75.88 98 GLY B N 1
ATOM 2156 C CA . GLY B 1 98 ? -4.746 -0.652 -7.484 1 75.88 98 GLY B CA 1
ATOM 2157 C C . GLY B 1 98 ? -4.465 -2.08 -7.055 1 75.88 98 GLY B C 1
ATOM 2158 O O . GLY B 1 98 ? -5.109 -2.596 -6.137 1 75.88 98 GLY B O 1
ATOM 2159 N N . ALA B 1 99 ? -3.645 -2.711 -7.715 1 88.69 99 ALA B N 1
ATOM 2160 C CA . ALA B 1 99 ? -3.291 -4.082 -7.355 1 88.69 99 ALA B CA 1
ATOM 2161 C C . ALA B 1 99 ? -1.778 -4.242 -7.23 1 88.69 99 ALA B C 1
ATOM 2163 O O . ALA B 1 99 ? -1.015 -3.533 -7.887 1 88.69 99 ALA B O 1
ATOM 2164 N N . PHE B 1 100 ? -1.39 -5.105 -6.383 1 89.38 100 PHE B N 1
ATOM 2165 C CA . PHE B 1 100 ? 0.022 -5.379 -6.141 1 89.38 100 PHE B CA 1
ATOM 2166 C C . PHE B 1 100 ? 0.414 -6.742 -6.691 1 89.38 100 PHE B C 1
ATOM 2168 O O . PHE B 1 100 ? -0.148 -7.766 -6.297 1 89.38 100 PHE B O 1
ATOM 2175 N N . LEU B 1 101 ? 1.385 -6.727 -7.66 1 94.94 101 LEU B N 1
ATOM 2176 C CA . LEU B 1 101 ? 1.895 -7.961 -8.25 1 94.94 101 LEU B CA 1
ATOM 2177 C C . LEU B 1 101 ? 3.178 -8.406 -7.551 1 94.94 101 LEU B C 1
ATOM 2179 O O . LEU B 1 101 ? 4.102 -7.605 -7.375 1 94.94 101 LEU B O 1
ATOM 2183 N N . ILE B 1 102 ? 3.215 -9.672 -7.16 1 95.12 102 ILE B N 1
ATOM 2184 C CA . ILE B 1 102 ? 4.445 -10.297 -6.688 1 95.12 102 ILE B CA 1
ATOM 2185 C C . ILE B 1 102 ? 4.613 -11.672 -7.336 1 95.12 102 ILE B C 1
ATOM 2187 O O . ILE B 1 102 ? 3.65 -12.43 -7.461 1 95.12 102 ILE B O 1
ATOM 2191 N N . ALA B 1 103 ? 5.812 -11.938 -7.773 1 96.88 103 ALA B N 1
ATOM 2192 C CA . ALA B 1 103 ? 6.141 -13.227 -8.375 1 96.88 103 ALA B CA 1
ATOM 2193 C C . ALA B 1 103 ? 6.82 -14.141 -7.359 1 96.88 103 ALA B C 1
ATOM 2195 O O . ALA B 1 103 ? 7.535 -13.672 -6.469 1 96.88 103 ALA B O 1
ATOM 2196 N N . PHE B 1 104 ? 6.582 -15.438 -7.508 1 96.81 104 PHE B N 1
ATOM 2197 C CA . PHE B 1 104 ? 7.188 -16.422 -6.617 1 96.81 104 PHE B CA 1
ATOM 2198 C C . PHE B 1 104 ? 7.945 -17.484 -7.406 1 96.81 104 PHE B C 1
ATOM 2200 O O . PHE B 1 104 ? 7.383 -18.109 -8.305 1 96.81 104 PHE B O 1
ATOM 2207 N N . SER B 1 105 ? 9.164 -17.625 -7.082 1 95.12 105 SER B N 1
ATOM 2208 C CA . SER B 1 105 ? 9.977 -18.75 -7.531 1 95.12 105 SER B CA 1
ATOM 2209 C C . SER B 1 105 ? 9.82 -19.953 -6.598 1 95.12 105 SER B C 1
ATOM 2211 O O . SER B 1 105 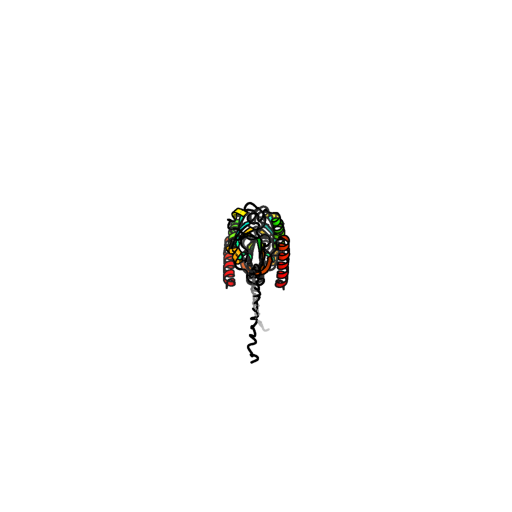? 10.047 -19.828 -5.391 1 95.12 105 SER B O 1
ATOM 2213 N N . LEU B 1 106 ? 9.414 -21.062 -7.172 1 94.88 106 LEU B N 1
ATOM 2214 C CA . LEU B 1 106 ? 9.336 -22.281 -6.363 1 94.88 106 LEU B CA 1
ATOM 2215 C C . LEU B 1 106 ? 10.719 -22.875 -6.141 1 94.88 106 LEU B C 1
ATOM 2217 O O . LEU B 1 106 ? 11.312 -23.438 -7.062 1 94.88 106 LEU B O 1
ATOM 2221 N N . SER B 1 107 ? 11.188 -22.734 -4.918 1 92.19 107 SER B N 1
ATOM 2222 C CA . SER B 1 107 ? 12.531 -23.188 -4.598 1 92.19 107 SER B CA 1
ATOM 2223 C C . SER B 1 107 ? 12.719 -23.359 -3.096 1 92.19 107 SER B C 1
ATOM 2225 O O . SER B 1 107 ? 12.039 -22.703 -2.303 1 92.19 107 SER B O 1
ATOM 2227 N N . ASP B 1 108 ? 13.664 -24.203 -2.781 1 91.31 108 ASP B N 1
ATOM 2228 C CA . ASP B 1 108 ? 14.062 -24.344 -1.384 1 91.31 108 ASP B CA 1
ATOM 2229 C C . ASP B 1 108 ? 15.344 -23.562 -1.098 1 91.31 108 ASP B C 1
ATOM 2231 O O . ASP B 1 108 ? 15.875 -23.625 0.014 1 91.31 108 ASP B O 1
ATOM 2235 N N . GLN B 1 109 ? 15.773 -22.875 -2.076 1 90.94 109 GLN B N 1
ATOM 2236 C CA . GLN B 1 109 ? 17 -22.109 -1.921 1 90.94 109 GLN B CA 1
ATOM 2237 C C . GLN B 1 109 ? 16.734 -20.797 -1.195 1 90.94 109 GLN B C 1
ATOM 2239 O O . GLN B 1 109 ? 15.578 -20.391 -1.027 1 90.94 109 GLN B O 1
ATOM 2244 N N . SER B 1 110 ? 17.844 -20.156 -0.745 1 92.5 110 SER B N 1
ATOM 2245 C CA . SER B 1 110 ? 17.75 -18.828 -0.164 1 92.5 110 SER B CA 1
ATOM 2246 C C . SER B 1 110 ? 17.359 -17.797 -1.214 1 92.5 110 SER B C 1
ATOM 2248 O O . SER B 1 110 ? 17.688 -17.953 -2.395 1 92.5 110 SER B O 1
ATOM 2250 N N . PRO B 1 111 ? 16.703 -16.703 -0.707 1 90.5 111 PRO B N 1
ATOM 2251 C CA . PRO B 1 111 ? 16.328 -15.641 -1.649 1 90.5 111 PRO B CA 1
ATOM 2252 C C . PRO B 1 111 ? 17.531 -15.008 -2.34 1 90.5 111 PRO B C 1
ATOM 2254 O O . PRO B 1 111 ? 17.375 -14.336 -3.363 1 90.5 111 PRO B O 1
ATOM 2257 N N . ALA B 1 112 ? 18.672 -15.227 -1.849 1 89.06 112 ALA B N 1
ATOM 2258 C CA . ALA B 1 112 ? 19.906 -14.68 -2.414 1 89.06 112 ALA B CA 1
ATOM 2259 C C . ALA B 1 112 ? 20.094 -15.133 -3.855 1 89.06 112 ALA B C 1
ATOM 2261 O O . ALA B 1 112 ? 20.766 -14.461 -4.645 1 89.06 112 ALA B O 1
ATOM 2262 N N . VAL B 1 113 ? 19.484 -16.219 -4.234 1 90.44 113 VAL B N 1
ATOM 2263 C CA . VAL B 1 113 ? 19.625 -16.766 -5.582 1 90.44 113 VAL B CA 1
ATOM 2264 C C . VAL B 1 113 ? 18.969 -15.828 -6.59 1 90.44 113 VAL B C 1
ATOM 2266 O O . VAL B 1 113 ? 19.25 -15.898 -7.789 1 90.44 113 VAL B O 1
ATOM 2269 N N . LEU B 1 114 ? 18.156 -14.898 -6.062 1 89.25 114 LEU B N 1
ATOM 2270 C CA . LEU B 1 114 ? 17.422 -13.961 -6.91 1 89.25 114 LEU B CA 1
ATOM 2271 C C . LEU B 1 114 ? 18.172 -12.641 -7.047 1 89.25 114 LEU B C 1
ATOM 2273 O O . LEU B 1 114 ? 17.703 -11.711 -7.703 1 89.25 114 LEU B O 1
ATOM 2277 N N . LYS B 1 115 ? 19.297 -12.477 -6.5 1 85.44 115 LYS B N 1
ATOM 2278 C CA . LYS B 1 115 ? 20 -11.203 -6.34 1 85.44 115 LYS B CA 1
ATOM 2279 C C . LYS B 1 115 ? 20.484 -10.68 -7.688 1 85.44 115 LYS B C 1
ATOM 2281 O O . LYS B 1 115 ? 20.562 -9.461 -7.895 1 85.44 115 LYS B O 1
ATOM 2286 N N . ASN B 1 116 ? 20.656 -11.547 -8.57 1 84.81 116 ASN B N 1
ATOM 2287 C CA . ASN B 1 116 ? 21.344 -11.156 -9.797 1 84.81 116 ASN B CA 1
ATOM 2288 C C . ASN B 1 116 ? 20.391 -10.516 -10.797 1 84.81 116 ASN B C 1
ATOM 2290 O O . ASN B 1 116 ? 20.828 -9.82 -11.719 1 84.81 116 ASN B O 1
ATOM 2294 N N . CYS B 1 117 ? 19.156 -10.742 -10.641 1 79.88 117 CYS B N 1
ATOM 2295 C CA . CYS B 1 117 ? 18.172 -10.148 -11.547 1 79.88 117 CYS B CA 1
ATOM 2296 C C . CYS B 1 117 ? 17.609 -8.852 -10.984 1 79.88 117 CYS B C 1
ATOM 2298 O O . CYS B 1 117 ? 16.672 -8.867 -10.195 1 79.88 117 CYS B O 1
ATOM 2300 N N . ARG B 1 118 ? 18.141 -7.738 -11.297 1 82.5 118 ARG B N 1
ATOM 2301 C CA . ARG B 1 118 ? 17.812 -6.434 -10.727 1 82.5 118 ARG B CA 1
ATOM 2302 C C . ARG B 1 118 ? 16.672 -5.777 -11.5 1 82.5 118 ARG B C 1
ATOM 2304 O O . ARG B 1 118 ? 16.875 -4.773 -12.188 1 82.5 118 ARG B O 1
ATOM 2311 N N . VAL B 1 119 ? 15.523 -6.352 -11.32 1 85.19 119 VAL B N 1
ATOM 2312 C CA . VAL B 1 119 ? 14.336 -5.844 -12 1 85.19 119 VAL B CA 1
ATOM 2313 C C . VAL B 1 119 ? 13.406 -5.176 -10.984 1 85.19 119 VAL B C 1
ATOM 2315 O O . VAL B 1 119 ? 13.438 -5.508 -9.797 1 85.19 119 VAL B O 1
ATOM 2318 N N . PRO B 1 120 ? 12.617 -4.148 -11.438 1 81.06 120 PRO B N 1
ATOM 2319 C CA . PRO B 1 120 ? 11.648 -3.51 -10.547 1 81.06 120 PRO B CA 1
ATOM 2320 C C . PRO B 1 120 ? 10.375 -4.34 -10.367 1 81.06 120 PRO B C 1
ATOM 2322 O O . PRO B 1 120 ? 9.273 -3.84 -10.586 1 81.06 120 PRO B O 1
ATOM 2325 N N . LEU B 1 121 ? 10.5 -5.547 -10.023 1 88.5 121 LEU B N 1
ATOM 2326 C CA . LEU B 1 121 ? 9.477 -6.531 -9.703 1 88.5 121 LEU B CA 1
ATOM 2327 C C . LEU B 1 121 ? 9.836 -7.293 -8.43 1 88.5 121 LEU B C 1
ATOM 2329 O O . LEU B 1 121 ? 10.922 -7.859 -8.328 1 88.5 121 LEU B O 1
ATOM 2333 N N . PRO B 1 122 ? 8.922 -7.215 -7.445 1 89.81 122 PRO B N 1
ATOM 2334 C CA . PRO B 1 122 ? 9.219 -8.062 -6.285 1 89.81 122 PRO B CA 1
ATOM 2335 C C . PRO B 1 122 ? 9.148 -9.547 -6.609 1 89.81 122 PRO B C 1
ATOM 2337 O O . PRO B 1 122 ? 8.133 -10.031 -7.105 1 89.81 122 PRO B O 1
ATOM 2340 N N . ILE B 1 123 ? 10.203 -10.273 -6.34 1 93.69 123 ILE B N 1
ATOM 2341 C CA . ILE B 1 123 ? 10.281 -11.719 -6.527 1 93.69 123 ILE B CA 1
ATOM 2342 C C . ILE B 1 123 ? 10.672 -12.391 -5.211 1 93.69 123 ILE B C 1
ATOM 2344 O O . ILE B 1 123 ? 11.656 -12.008 -4.578 1 93.69 123 ILE B O 1
ATOM 2348 N N . ALA B 1 124 ? 9.844 -13.359 -4.797 1 95 124 ALA B N 1
ATOM 2349 C CA . ALA B 1 124 ? 10.094 -14.055 -3.535 1 95 124 ALA B CA 1
ATOM 2350 C C . ALA B 1 124 ? 10.219 -15.562 -3.754 1 95 124 ALA B C 1
ATOM 2352 O O . ALA B 1 124 ? 9.969 -16.062 -4.855 1 95 124 ALA B O 1
ATOM 2353 N N . ILE B 1 125 ? 10.711 -16.25 -2.727 1 95.38 125 ILE B N 1
ATOM 2354 C CA . ILE B 1 125 ? 10.828 -17.703 -2.73 1 95.38 125 ILE B CA 1
ATOM 2355 C C . ILE B 1 125 ? 9.578 -18.328 -2.127 1 95.38 125 ILE B C 1
ATOM 2357 O O . ILE B 1 125 ? 9.133 -17.938 -1.049 1 95.38 125 ILE B O 1
ATOM 2361 N N . ALA B 1 126 ? 8.961 -19.219 -2.85 1 96.31 126 ALA B N 1
ATOM 2362 C CA . ALA B 1 126 ? 7.957 -20.109 -2.281 1 96.31 126 ALA B CA 1
ATOM 2363 C C . ALA B 1 126 ? 8.547 -21.5 -1.999 1 96.31 126 ALA B C 1
ATOM 2365 O O . ALA B 1 126 ? 8.906 -22.219 -2.926 1 96.31 126 ALA B O 1
ATOM 2366 N N . ASP B 1 127 ? 8.648 -21.812 -0.795 1 94.69 127 ASP B N 1
ATOM 2367 C CA . ASP B 1 127 ? 9.156 -23.141 -0.441 1 94.69 127 ASP B CA 1
ATOM 2368 C C . ASP B 1 127 ? 8.047 -24.188 -0.491 1 94.69 127 ASP B C 1
ATOM 2370 O O . ASP B 1 127 ? 6.934 -23.891 -0.945 1 94.69 127 ASP B O 1
ATOM 2374 N N . ARG B 1 128 ? 8.297 -25.391 -0.138 1 95.31 128 ARG B N 1
ATOM 2375 C CA . ARG B 1 128 ? 7.352 -26.5 -0.215 1 95.31 128 ARG B CA 1
ATOM 2376 C C . ARG B 1 128 ? 6.109 -26.219 0.625 1 95.31 128 ARG B C 1
ATOM 2378 O O . ARG B 1 128 ? 5 -26.609 0.255 1 95.31 128 ARG B O 1
ATOM 2385 N N . SER B 1 129 ? 6.352 -25.641 1.777 1 94.94 129 SER B N 1
ATOM 2386 C CA . SER B 1 129 ? 5.223 -25.344 2.654 1 94.94 129 SER B CA 1
ATO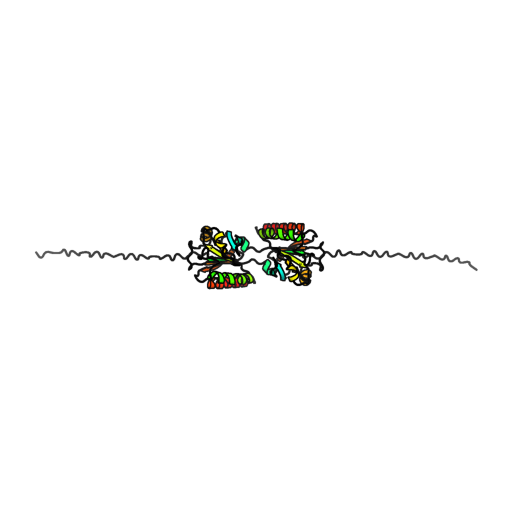M 2387 C C . SER B 1 129 ? 4.23 -24.391 1.984 1 94.94 129 SER B C 1
ATOM 2389 O O . SER B 1 129 ? 3.021 -24.641 2.008 1 94.94 129 SER B O 1
ATOM 2391 N N . VAL B 1 130 ? 4.754 -23.344 1.338 1 95.12 130 VAL B N 1
ATOM 2392 C CA . VAL B 1 130 ? 3.896 -22.391 0.64 1 95.12 130 VAL B CA 1
ATOM 2393 C C . VAL B 1 130 ? 3.225 -23.078 -0.548 1 95.12 130 VAL B C 1
ATOM 2395 O O . VAL B 1 130 ? 2.035 -22.875 -0.8 1 95.12 130 VAL B O 1
ATOM 2398 N N . ALA B 1 131 ? 3.984 -23.859 -1.276 1 96.06 131 ALA B N 1
ATOM 2399 C CA . ALA B 1 131 ? 3.432 -24.578 -2.416 1 96.06 131 ALA B CA 1
ATOM 2400 C C . ALA B 1 131 ? 2.248 -25.453 -1.992 1 96.06 131 ALA B C 1
ATOM 2402 O O . ALA B 1 131 ? 1.197 -25.438 -2.637 1 96.06 131 ALA B O 1
ATOM 2403 N N . LYS B 1 132 ? 2.432 -26.125 -0.948 1 94.69 132 LYS B N 1
ATOM 2404 C CA . LYS B 1 132 ? 1.363 -26.969 -0.437 1 94.69 132 LYS B CA 1
ATOM 2405 C C . LYS B 1 132 ? 0.146 -26.141 -0.03 1 94.69 132 LYS B C 1
ATOM 2407 O O . LYS B 1 132 ? -0.988 -26.5 -0.368 1 94.69 132 LYS B O 1
ATOM 2412 N N . LEU B 1 133 ? 0.382 -25.094 0.672 1 93.88 133 LEU B N 1
ATOM 2413 C CA . LEU B 1 133 ? -0.686 -24.219 1.151 1 93.88 133 LEU B CA 1
ATOM 2414 C C . LEU B 1 133 ? -1.529 -23.703 -0.009 1 93.88 133 LEU B C 1
ATOM 2416 O O . LEU B 1 133 ? -2.742 -23.531 0.131 1 93.88 133 LEU B O 1
ATOM 2420 N N . TYR B 1 134 ? -0.911 -23.516 -1.135 1 96.62 134 TYR B N 1
ATOM 2421 C CA . TYR B 1 134 ? -1.596 -22.891 -2.262 1 96.62 134 TYR B CA 1
ATOM 2422 C C . TYR B 1 134 ? -1.835 -23.906 -3.381 1 96.62 134 TYR B C 1
ATOM 2424 O O . TYR B 1 134 ? -2.045 -23.516 -4.535 1 96.62 134 TYR B O 1
ATOM 2432 N N . ALA B 1 135 ? -1.713 -25.156 -3.039 1 95.56 135 ALA B N 1
ATOM 2433 C CA . ALA B 1 135 ? -2.049 -26.25 -3.938 1 95.56 135 ALA B CA 1
ATOM 2434 C C . ALA B 1 135 ? -1.252 -26.156 -5.234 1 95.56 135 ALA B C 1
ATOM 2436 O O . ALA B 1 135 ? -1.807 -26.328 -6.324 1 95.56 135 ALA B O 1
ATOM 2437 N N . ILE B 1 136 ? -0.07 -25.828 -5.094 1 95.12 136 ILE B N 1
ATOM 2438 C CA . ILE B 1 136 ? 0.863 -25.797 -6.215 1 95.12 136 ILE B CA 1
ATOM 2439 C C . ILE B 1 136 ? 1.735 -27.047 -6.203 1 95.12 136 ILE B C 1
ATOM 2441 O O . ILE B 1 136 ? 2.299 -27.406 -5.168 1 95.12 136 ILE B O 1
ATOM 2445 N N . A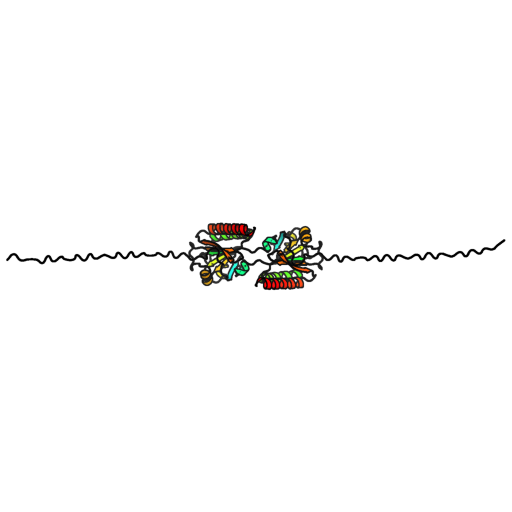SN B 1 137 ? 1.801 -27.609 -7.359 1 92.69 137 ASN B N 1
ATOM 2446 C CA . ASN B 1 137 ? 2.689 -28.766 -7.453 1 92.69 137 ASN B CA 1
ATOM 2447 C C . ASN B 1 137 ? 4.145 -28.375 -7.215 1 92.69 137 ASN B C 1
ATOM 2449 O O . ASN B 1 137 ? 4.594 -27.328 -7.688 1 92.69 137 ASN B O 1
ATOM 2453 N N . TYR B 1 138 ? 4.816 -29.297 -6.543 1 91.69 138 TYR B N 1
ATOM 2454 C CA . TYR B 1 138 ? 6.238 -29.094 -6.273 1 91.69 138 TYR B CA 1
ATOM 2455 C C . TYR B 1 138 ? 7.043 -30.344 -6.637 1 91.69 138 TYR B C 1
ATOM 2457 O O . TYR B 1 138 ? 6.875 -31.391 -6.02 1 91.69 138 TYR B O 1
ATOM 2465 N N . PRO B 1 139 ? 7.91 -30.344 -7.645 1 90.81 139 PRO B N 1
ATOM 2466 C CA . PRO B 1 139 ? 8.25 -29.172 -8.469 1 90.81 139 PRO B CA 1
ATOM 2467 C C . PRO B 1 139 ? 7.117 -28.766 -9.398 1 90.81 139 PRO B C 1
ATOM 2469 O O . PRO B 1 139 ? 6.23 -29.562 -9.695 1 90.81 139 PRO B O 1
ATOM 2472 N N . LEU B 1 140 ? 7.156 -27.5 -9.75 1 92.12 140 LEU B N 1
ATOM 2473 C CA . LEU B 1 140 ? 6.176 -26.922 -10.664 1 92.12 140 LEU B CA 1
ATOM 2474 C C . LEU B 1 140 ? 6.648 -27.062 -12.109 1 92.12 140 LEU B C 1
ATOM 2476 O O . LEU B 1 140 ? 7.828 -26.844 -12.406 1 92.12 140 LEU B O 1
ATOM 2480 N N . SER B 1 141 ? 5.727 -27.484 -13.016 1 93.81 141 SER B N 1
ATOM 2481 C CA . SER B 1 141 ? 6.004 -27.484 -14.445 1 93.81 141 SER B CA 1
ATOM 2482 C C . SER B 1 141 ? 5.59 -26.172 -15.094 1 93.81 141 SER B C 1
ATOM 2484 O O . SER B 1 141 ? 4.625 -25.531 -14.656 1 93.81 141 SER B O 1
ATOM 2486 N N . PRO B 1 142 ? 6.316 -25.812 -16.141 1 93.06 142 PRO B N 1
ATOM 2487 C CA . PRO B 1 142 ? 5.969 -24.562 -16.797 1 93.06 142 PRO B CA 1
ATOM 2488 C C . PRO B 1 142 ? 4.508 -24.516 -17.25 1 93.06 142 PRO B C 1
ATOM 2490 O O . PRO B 1 142 ? 3.9 -23.438 -17.281 1 93.06 142 PRO B O 1
ATOM 2493 N N . ALA B 1 143 ? 3.973 -25.594 -17.578 1 94.31 143 ALA B N 1
ATOM 2494 C CA . ALA B 1 143 ? 2.586 -25.688 -18.031 1 94.31 143 ALA B CA 1
ATOM 2495 C C . ALA B 1 143 ? 1.618 -25.359 -16.906 1 94.31 143 ALA B C 1
ATOM 2497 O O . ALA B 1 143 ? 0.436 -25.094 -17.141 1 94.31 143 ALA B O 1
ATOM 2498 N N . GLN B 1 144 ? 2.178 -25.375 -15.68 1 95 144 GLN B N 1
ATOM 2499 C CA . GLN B 1 144 ? 1.297 -25.266 -14.523 1 95 144 GLN B CA 1
ATOM 2500 C C . GLN B 1 144 ? 1.562 -23.969 -13.75 1 95 144 GLN B C 1
ATOM 2502 O O . GLN B 1 144 ? 1.243 -23.875 -12.562 1 95 144 GLN B O 1
ATOM 2507 N N . ASN B 1 145 ? 2.227 -23.031 -14.422 1 96.12 145 ASN B N 1
ATOM 2508 C CA . ASN B 1 145 ? 2.289 -21.734 -13.773 1 96.12 145 ASN B CA 1
ATOM 2509 C C . ASN B 1 145 ? 0.907 -21.266 -13.328 1 96.12 145 ASN B C 1
ATOM 2511 O O . ASN B 1 145 ? -0.076 -21.438 -14.055 1 96.12 145 ASN B O 1
ATOM 2515 N N . THR B 1 146 ? 0.832 -20.656 -12.117 1 97.19 146 THR B N 1
ATOM 2516 C CA . THR B 1 146 ? -0.466 -20.375 -11.508 1 97.19 146 THR B CA 1
ATOM 2517 C C . THR B 1 146 ? -0.53 -18.938 -11 1 97.19 146 THR B C 1
ATOM 2519 O O . THR B 1 146 ? 0.427 -18.453 -10.406 1 97.19 146 THR B O 1
ATOM 2522 N N . THR B 1 147 ? -1.627 -18.297 -11.258 1 98 147 THR B N 1
ATOM 2523 C CA . THR B 1 147 ? -1.925 -16.984 -10.719 1 98 147 THR B CA 1
ATOM 2524 C C . THR B 1 147 ? -3.139 -17.047 -9.789 1 98 147 THR B C 1
ATOM 2526 O O . THR B 1 147 ? -4.176 -17.609 -10.148 1 98 147 THR B O 1
ATOM 2529 N N . TYR B 1 148 ? -2.996 -16.547 -8.617 1 98.19 148 TYR B N 1
ATOM 2530 C CA . TYR B 1 148 ? -4.117 -16.219 -7.746 1 98.19 148 TYR B CA 1
ATOM 2531 C C . TYR B 1 148 ? -4.285 -14.703 -7.625 1 98.19 148 TYR B C 1
ATOM 2533 O O . TYR B 1 148 ? -3.314 -13.984 -7.391 1 98.19 148 TYR B O 1
ATOM 2541 N N . VAL B 1 149 ? -5.449 -14.211 -7.816 1 97.94 149 VAL B N 1
ATOM 2542 C CA . VAL B 1 149 ? -5.812 -12.852 -7.445 1 97.94 149 VAL B CA 1
ATOM 2543 C C . VAL B 1 149 ? -6.617 -12.859 -6.148 1 97.94 149 VAL B C 1
ATOM 2545 O O . VAL B 1 149 ? -7.652 -13.531 -6.059 1 97.94 149 VAL B O 1
ATOM 2548 N N . ILE B 1 150 ? -6.137 -12.172 -5.184 1 95 150 ILE B N 1
ATOM 2549 C CA . ILE B 1 150 ? -6.703 -12.219 -3.84 1 95 150 ILE B CA 1
ATOM 2550 C C . ILE B 1 150 ? -7.215 -10.836 -3.443 1 95 150 ILE B C 1
ATOM 2552 O O . ILE B 1 150 ? -6.465 -9.859 -3.482 1 95 150 ILE B O 1
ATOM 2556 N N . ALA B 1 151 ? -8.453 -10.742 -3.021 1 90.25 151 ALA B N 1
ATOM 2557 C CA . ALA B 1 151 ? -9.07 -9.508 -2.551 1 90.25 151 ALA B CA 1
ATOM 2558 C C . ALA B 1 151 ? -8.586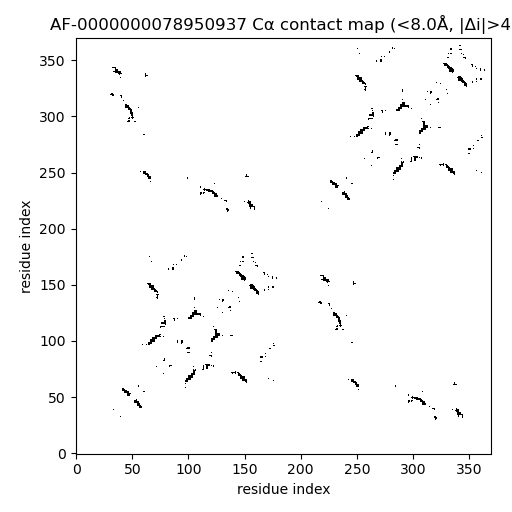 -9.148 -1.151 1 90.25 151 ALA B C 1
ATOM 2560 O O . ALA B 1 151 ? -8.07 -10 -0.426 1 90.25 151 ALA B O 1
ATOM 2561 N N . PRO B 1 152 ? -8.719 -7.914 -0.779 1 83.12 152 PRO B N 1
ATOM 2562 C CA . PRO B 1 152 ? -8.289 -7.469 0.547 1 83.12 152 PRO B CA 1
ATOM 2563 C C . PRO B 1 152 ? -8.922 -8.281 1.678 1 83.12 152 PRO B C 1
ATOM 2565 O O . PRO B 1 152 ? -8.32 -8.43 2.746 1 83.12 152 PRO B O 1
ATOM 2568 N N . ASP B 1 153 ? -10.078 -8.891 1.465 1 78.19 153 ASP B N 1
ATOM 2569 C CA . ASP B 1 153 ? -10.727 -9.703 2.486 1 78.19 153 ASP B CA 1
ATOM 2570 C C . ASP B 1 153 ? -10.273 -11.156 2.402 1 78.19 153 ASP B C 1
ATOM 2572 O O . ASP B 1 153 ? -10.891 -12.047 2.998 1 78.19 153 ASP B O 1
ATOM 2576 N N . ARG B 1 154 ? -9.312 -11.453 1.561 1 86.94 154 ARG B N 1
ATOM 2577 C CA . ARG B 1 154 ? -8.625 -12.727 1.401 1 86.94 154 ARG B CA 1
ATOM 2578 C C . ARG B 1 154 ? -9.391 -13.648 0.465 1 86.94 154 ARG B C 1
ATOM 2580 O O . ARG B 1 154 ? -8.969 -14.781 0.207 1 86.94 154 ARG B O 1
ATOM 2587 N N . ARG B 1 155 ? -10.516 -13.164 -0.04 1 90.31 155 ARG B N 1
ATOM 2588 C CA . ARG B 1 155 ? -11.219 -14.008 -1.002 1 90.31 155 ARG B CA 1
ATOM 2589 C C . ARG B 1 155 ? -10.43 -14.148 -2.295 1 90.31 155 ARG B C 1
ATOM 2591 O O . ARG B 1 155 ? -9.867 -13.172 -2.797 1 90.31 155 ARG B O 1
ATOM 2598 N N . ILE B 1 156 ? -10.352 -15.375 -2.801 1 95.5 156 ILE B N 1
ATOM 2599 C CA . ILE B 1 156 ? -9.711 -15.625 -4.086 1 95.5 156 ILE B CA 1
ATOM 2600 C C . ILE B 1 156 ? -10.656 -15.227 -5.223 1 95.5 156 ILE B C 1
ATOM 2602 O O . ILE B 1 156 ? -11.734 -15.805 -5.367 1 95.5 156 ILE B O 1
ATOM 2606 N N . LEU B 1 157 ? -10.234 -14.234 -6.016 1 96.5 157 LEU B N 1
ATOM 2607 C CA . LEU B 1 157 ? -11.023 -13.703 -7.117 1 96.5 157 LEU B CA 1
ATOM 2608 C C . LEU B 1 157 ? -10.766 -14.477 -8.398 1 96.5 157 LEU B C 1
ATOM 2610 O O . LEU B 1 157 ? -11.609 -14.5 -9.305 1 96.5 157 LEU B O 1
ATOM 2614 N N . LEU B 1 158 ? -9.57 -15.031 -8.547 1 97.56 158 LEU B N 1
ATOM 2615 C CA . LEU B 1 158 ? -9.141 -15.727 -9.75 1 97.56 158 LEU B CA 1
ATOM 2616 C C . LEU B 1 158 ? -8.164 -16.844 -9.414 1 97.56 158 LEU B C 1
ATOM 2618 O O . LEU B 1 158 ? -7.258 -16.656 -8.594 1 97.56 158 LEU B O 1
ATOM 2622 N N . THR B 1 159 ? -8.367 -17.953 -9.875 1 97.69 159 THR B N 1
ATOM 2623 C CA . THR B 1 159 ? -7.422 -19.047 -10.023 1 97.69 159 THR B CA 1
ATOM 2624 C C . THR B 1 159 ? -7.164 -19.344 -11.5 1 97.69 159 THR B C 1
ATOM 2626 O O . THR B 1 159 ? -8.086 -19.688 -12.242 1 97.69 159 THR B O 1
ATOM 2629 N N . TYR B 1 160 ? -5.934 -19.172 -11.938 1 97.5 160 TYR B N 1
ATOM 2630 C CA . TYR B 1 160 ? -5.633 -19.312 -13.359 1 97.5 160 TYR B CA 1
ATOM 2631 C C . TYR B 1 160 ? -4.344 -20.094 -13.57 1 97.5 160 TYR B C 1
ATOM 2633 O O . TYR B 1 160 ? -3.32 -19.797 -12.945 1 97.5 160 TYR B O 1
ATOM 2641 N N . VAL B 1 161 ? -4.375 -21.156 -14.391 1 97.25 161 VAL B N 1
ATOM 2642 C CA . VAL B 1 161 ? -3.244 -22.016 -14.719 1 97.25 161 VAL B CA 1
ATOM 2643 C C . VAL B 1 161 ? -2.994 -21.984 -16.219 1 97.25 161 VAL B C 1
ATOM 2645 O O . VAL B 1 161 ? -3.906 -22.234 -17.016 1 97.25 161 VAL B O 1
ATOM 2648 N N . SER B 1 162 ? -1.832 -21.656 -16.609 1 96.94 162 SER B N 1
ATOM 2649 C CA . SER B 1 162 ? -1.478 -21.562 -18.016 1 96.94 162 SER B CA 1
ATOM 2650 C C . SER B 1 162 ? 0.035 -21.531 -18.219 1 96.94 162 SER B C 1
ATOM 2652 O O . SER B 1 162 ? 0.766 -21.047 -17.344 1 96.94 162 SER B O 1
ATOM 2654 N N . PRO B 1 163 ? 0.521 -22.031 -19.375 1 95.62 163 PRO B N 1
ATOM 2655 C CA . PRO B 1 163 ? 1.95 -21.891 -19.656 1 95.62 163 PRO B CA 1
ATOM 2656 C C . PRO B 1 163 ? 2.311 -20.5 -20.172 1 95.62 163 PRO B C 1
ATOM 2658 O O . PRO B 1 163 ? 3.492 -20.156 -20.281 1 95.62 163 PRO B O 1
ATOM 2661 N N . ASP B 1 164 ? 1.376 -19.609 -20.469 1 95.44 164 ASP B N 1
ATOM 2662 C CA . ASP B 1 164 ? 1.604 -18.328 -21.125 1 95.44 164 ASP B CA 1
ATOM 2663 C C . ASP B 1 164 ? 1.557 -17.172 -20.125 1 95.44 164 ASP B C 1
ATOM 2665 O O . ASP B 1 164 ? 0.479 -16.781 -19.672 1 95.44 164 ASP B O 1
ATOM 2669 N N . PRO B 1 165 ? 2.705 -16.531 -19.859 1 95.44 165 PRO B N 1
ATOM 2670 C CA . PRO B 1 165 ? 2.723 -15.438 -18.875 1 95.44 165 PRO B CA 1
ATOM 2671 C C . PRO B 1 165 ? 1.829 -14.266 -19.281 1 95.44 165 PRO B C 1
ATOM 2673 O O . PRO B 1 165 ? 1.243 -13.602 -18.422 1 95.44 165 PRO B O 1
ATOM 2676 N N . ALA B 1 166 ? 1.721 -14 -20.547 1 95.88 166 ALA B N 1
ATOM 2677 C CA . ALA B 1 166 ? 0.896 -12.883 -21.016 1 95.88 166 ALA B CA 1
ATOM 2678 C C . ALA B 1 166 ? -0.568 -13.094 -20.641 1 95.88 166 ALA B C 1
ATOM 2680 O O . ALA B 1 166 ? -1.249 -12.156 -20.219 1 95.88 166 ALA B O 1
ATOM 2681 N N . SER B 1 167 ? -1.025 -14.312 -20.781 1 98 167 SER B N 1
ATOM 2682 C CA . SER B 1 167 ? -2.418 -14.594 -20.453 1 98 167 SER B CA 1
ATOM 2683 C C . SER B 1 167 ? -2.674 -14.422 -18.953 1 98 167 SER B C 1
ATOM 2685 O O . SER B 1 167 ? -3.766 -14.023 -18.547 1 98 167 SER B O 1
ATOM 2687 N N . HIS B 1 168 ? -1.732 -14.742 -18.109 1 98.06 168 HIS B N 1
ATOM 2688 C CA . HIS B 1 168 ? -1.865 -14.523 -16.672 1 98.06 168 HIS B CA 1
ATOM 2689 C C . HIS B 1 168 ? -2.141 -13.055 -16.359 1 98.06 168 HIS B C 1
ATOM 2691 O O . HIS B 1 168 ? -3.051 -12.734 -15.594 1 98.06 168 HIS B O 1
ATOM 2697 N N . MET B 1 169 ? -1.373 -12.195 -16.953 1 97.56 169 MET B N 1
ATOM 2698 C CA . MET B 1 169 ? -1.505 -10.766 -16.672 1 97.56 169 MET B CA 1
ATOM 2699 C C . MET B 1 169 ? -2.826 -10.227 -17.203 1 97.56 169 MET B C 1
ATOM 2701 O O . MET B 1 169 ? -3.486 -9.422 -16.531 1 97.56 169 MET B O 1
ATOM 2705 N N . THR B 1 170 ? -3.189 -10.719 -18.328 1 97.62 170 THR B N 1
ATOM 2706 C CA . THR B 1 170 ? -4.469 -10.312 -18.906 1 97.62 170 THR B CA 1
ATOM 2707 C C . THR B 1 170 ? -5.625 -10.727 -18 1 97.62 170 THR B C 1
ATOM 2709 O O . THR B 1 170 ? -6.488 -9.914 -17.672 1 97.62 170 THR B O 1
ATOM 2712 N N . LYS B 1 171 ? -5.613 -11.93 -17.594 1 98.25 171 LYS B N 1
ATOM 2713 C CA . LYS B 1 171 ? -6.691 -12.445 -16.75 1 98.25 171 LYS B CA 1
ATOM 2714 C C . LYS B 1 171 ? -6.695 -11.758 -15.391 1 98.25 171 LYS B C 1
ATOM 2716 O O . LYS B 1 171 ? -7.758 -11.484 -14.828 1 98.25 171 LYS B O 1
ATOM 2721 N N . ALA B 1 172 ? -5.523 -11.531 -14.875 1 98 172 ALA B N 1
ATOM 2722 C CA . ALA B 1 172 ? -5.438 -10.812 -13.609 1 98 172 ALA B CA 1
ATOM 2723 C C . ALA B 1 172 ? -6.051 -9.422 -13.719 1 98 172 ALA B C 1
ATOM 2725 O O . ALA B 1 172 ? -6.824 -9.008 -12.852 1 98 172 ALA B O 1
ATOM 2726 N N . MET B 1 173 ? -5.719 -8.68 -14.727 1 96.56 173 MET B N 1
ATOM 2727 C CA . MET B 1 173 ? -6.262 -7.344 -14.938 1 96.56 173 MET B CA 1
ATOM 2728 C C . MET B 1 173 ? -7.781 -7.379 -15.047 1 96.56 173 MET B C 1
ATOM 2730 O O . MET B 1 173 ? -8.469 -6.543 -14.453 1 96.56 173 MET B O 1
ATOM 2734 N N . GLU B 1 174 ? -8.266 -8.367 -15.688 1 97.19 174 GLU B N 1
ATOM 2735 C CA . GLU B 1 174 ? -9.711 -8.539 -15.805 1 97.19 174 GLU B CA 1
ATOM 2736 C C . GLU B 1 174 ? -10.352 -8.773 -14.438 1 97.19 174 GLU B C 1
ATOM 2738 O O . GLU B 1 174 ? -11.398 -8.195 -14.125 1 97.19 174 GLU B O 1
ATOM 2743 N N . ALA B 1 175 ? -9.781 -9.641 -13.727 1 96.94 175 ALA B N 1
ATOM 2744 C CA . ALA B 1 175 ? -10.305 -9.953 -12.398 1 96.94 175 ALA B CA 1
ATOM 2745 C C . ALA B 1 175 ? -10.352 -8.703 -11.523 1 96.94 175 ALA B C 1
ATOM 2747 O O . ALA B 1 175 ? -11.32 -8.477 -10.797 1 96.94 175 ALA B O 1
ATOM 2748 N N . ILE B 1 176 ? -9.281 -7.895 -11.562 1 93.5 176 ILE B N 1
ATOM 2749 C CA . ILE B 1 176 ? -9.188 -6.672 -10.773 1 93.5 176 ILE B CA 1
ATOM 2750 C C . ILE B 1 176 ? -10.273 -5.691 -11.211 1 93.5 176 ILE B C 1
ATOM 2752 O O . ILE B 1 176 ? -10.961 -5.109 -10.367 1 93.5 176 ILE B O 1
ATOM 2756 N N . GLN B 1 177 ? -10.406 -5.512 -12.469 1 92.31 177 GLN B N 1
ATOM 2757 C CA . GLN B 1 177 ? -11.414 -4.598 -12.992 1 92.31 177 GLN B CA 1
ATOM 2758 C C . GLN B 1 177 ? -12.812 -5.023 -12.562 1 92.31 177 GLN B C 1
ATOM 2760 O O . GLN B 1 177 ? -13.633 -4.188 -12.164 1 92.31 177 GLN B O 1
ATOM 2765 N N . ASN B 1 178 ? -13.102 -6.289 -12.656 1 93.62 178 ASN B N 1
ATOM 2766 C CA . ASN B 1 178 ? -14.398 -6.809 -12.234 1 93.62 178 ASN B CA 1
ATOM 2767 C C . ASN B 1 178 ? -14.641 -6.578 -10.75 1 93.62 178 ASN B C 1
ATOM 2769 O O . ASN B 1 178 ? -15.75 -6.238 -10.336 1 93.62 178 ASN B O 1
ATOM 2773 N N . TRP B 1 179 ? -13.656 -6.883 -9.992 1 90.19 179 TRP B N 1
ATOM 2774 C CA . TRP B 1 179 ? -13.742 -6.676 -8.547 1 90.19 179 TRP B CA 1
ATOM 2775 C C . TRP B 1 179 ? -14.047 -5.215 -8.227 1 90.19 179 TRP B C 1
ATOM 2777 O O . TRP B 1 179 ? -14.898 -4.922 -7.387 1 90.19 179 TRP B O 1
ATOM 2787 N N . GLN B 1 180 ? -13.312 -4.301 -8.883 1 83.06 180 GLN B N 1
ATOM 2788 C CA . GLN B 1 180 ? -13.492 -2.871 -8.648 1 83.06 180 GLN B CA 1
ATOM 2789 C C . GLN B 1 180 ? -14.898 -2.42 -9.023 1 83.06 180 GLN B C 1
ATOM 2791 O O . GLN B 1 180 ? -15.492 -1.586 -8.336 1 83.06 180 GLN B O 1
ATOM 2796 N N . LYS B 1 181 ? -15.391 -2.928 -10.023 1 84.38 181 LYS B N 1
ATOM 2797 C CA . LYS B 1 181 ? -16.75 -2.604 -10.453 1 84.38 181 LYS B CA 1
ATOM 2798 C C . LYS B 1 181 ? -17.766 -3.061 -9.422 1 84.38 181 LYS B C 1
ATOM 2800 O O . LYS B 1 181 ? -18.766 -2.379 -9.188 1 84.38 181 LYS B O 1
ATOM 2805 N N . SER B 1 182 ? -17.484 -4.164 -8.844 1 80.31 182 SER B N 1
ATOM 2806 C CA . SER B 1 182 ? -18.422 -4.723 -7.863 1 80.31 182 SER B CA 1
ATOM 2807 C C . SER B 1 182 ? -18.312 -3.992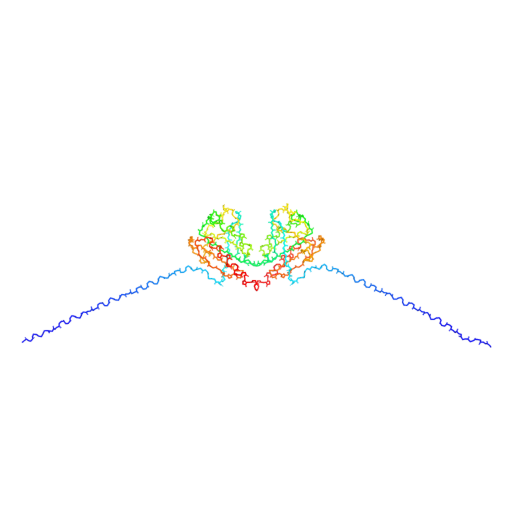 -6.527 1 80.31 182 SER B C 1
ATOM 2809 O O . SER B 1 182 ? -19.25 -4.012 -5.727 1 80.31 182 SER B O 1
ATOM 2811 N N . ASN B 1 183 ? -17.203 -3.482 -6.148 1 65.88 183 ASN B N 1
ATOM 2812 C CA . ASN B 1 183 ? -16.984 -2.822 -4.863 1 65.88 183 ASN B CA 1
ATOM 2813 C C . ASN B 1 183 ? -17.172 -1.312 -4.973 1 65.88 183 ASN B C 1
ATOM 2815 O O . ASN B 1 183 ? -17.094 -0.599 -3.971 1 65.88 183 ASN B O 1
ATOM 2819 N N . ARG B 1 184 ? -17.047 -0.524 -6.156 1 52.56 184 ARG B N 1
ATOM 2820 C CA . ARG B 1 184 ? -17.406 0.877 -6.352 1 52.56 184 ARG B CA 1
ATOM 2821 C C . ARG B 1 184 ? -18.891 1.097 -6.129 1 52.56 184 ARG B C 1
ATOM 2823 O O . ARG B 1 184 ? -19.344 2.234 -5.969 1 52.56 184 ARG B O 1
ATOM 2830 N N . ARG B 1 185 ? -19.734 0.113 -6.129 1 42.34 185 ARG B N 1
ATOM 2831 C CA . ARG B 1 185 ? -21.156 0.335 -5.895 1 42.34 185 ARG B CA 1
ATOM 2832 C C . ARG B 1 185 ? -21.469 0.389 -4.402 1 42.34 185 ARG B C 1
ATOM 2834 O O . ARG B 1 185 ? -20.891 -0.372 -3.619 1 42.34 185 ARG B O 1
#